Protein AF-X1I2I6-F1 (afdb_monomer)

Sequence (272 aa):
GNGTEASVVNEAGGREIPIYDHLSAHTAYVLAFYRHRPKVIEKLQKMIADYTASVTSSVGLVAKGARIINCRIIKDVKIGPASVIEGVNRLENGSINSCPEDPVYIGPGVFAEDFIVCSGAKITDGTIICKCFVGQGTVLARQYSAENSVYFANCGGFHGEACAIFAGPYTVTHHKSTLLIAGLFSFLNAGSGTNQSNHMYKLGPVHQGVVERGSKTASDSYMLWPAKVGAFTVVMGRHYRNSDTSDLPFSYLIEHEDESVLVPGVNLRSVG

Mean predicted aligned error: 3.4 Å

Foldseek 3Di:
DQQQWFQALFQVRPQIDGDHPPDDLVLSCCSRPVVVCVVVNVVSSVVSVVVSVVPDDPDEAADALEDAECEDEEECEHHAHNEYHYQEDYDENEYEAEDPVFYEYEEHQEAEYCEYAHGNEYHYANEYEYNEYHEHNEYAHAHEYEGSEYAYANEYTHAEYEYNHDEAHLHYDHEPYAYHYSEYDYVEAEAYLEEEDQDDPPPGRGFGDYEDHLEYEHHNEYYYGPEYHAYNEYEYHYAPDHYYCNVAYLWYFYDDPNDTDIGGNPNVVPPD

Solvent-accessible surface area (backbone atoms only — not comparable to full-atom values): 12150 Å² total; per-residue (Å²): 38,60,59,42,69,17,31,23,30,14,69,73,40,96,21,50,38,64,39,43,98,80,69,41,67,66,58,50,46,47,48,41,70,44,61,92,40,56,76,60,47,53,52,52,51,48,56,49,50,55,49,33,60,75,70,61,67,100,65,68,41,81,34,70,71,43,42,81,40,80,59,71,40,80,42,64,36,38,39,24,25,34,20,39,38,31,39,25,50,31,40,32,32,27,34,37,50,25,34,79,92,37,38,22,37,38,29,39,49,18,36,39,34,40,22,37,38,26,30,40,15,36,40,20,52,40,17,38,39,33,33,27,36,39,22,37,49,17,39,36,24,59,49,14,37,38,31,22,24,36,35,24,45,48,17,34,40,23,40,22,41,35,36,7,21,34,28,33,46,38,22,33,33,72,34,59,61,20,40,47,52,15,16,38,35,17,35,23,43,46,22,35,35,20,37,62,45,28,66,46,95,90,69,44,46,63,28,34,33,37,38,33,48,51,18,33,36,35,61,57,13,33,41,32,38,44,30,32,44,13,36,34,21,36,37,36,39,54,34,84,57,65,50,73,36,60,94,46,40,18,12,36,40,34,48,56,93,89,35,80,44,77,45,70,53,62,34,66,83,68,73,127

Radius of gyration: 18.88 Å; Cα contacts (8 Å, |Δi|>4): 857; chains: 1; bounding box: 50×34×53 Å

pLDDT: mean 96.23, std 4.9, range [52.47, 98.94]

Nearest PDB structures (foldseek):
  4e1k-assembly1_A  TM=6.151E-01  e=3.020E-05  Haemophilus influenzae Rd KW20
  8cu9-assembly1_A  TM=6.464E-01  e=1.355E-04  Klebsiella pneumoniae subsp. pneumoniae
  4fce-assembly1_A  TM=5.455E-01  e=1.013E-04  Yersinia pestis CO92
  5l6s-assembly4_P  TM=6.237E-01  e=2.180E+00  Escherichia coli K-12
  5w6j-assembly3_C  TM=4.707E-01  e=2.402E+00  Agrobacterium tumefaciens

Secondary structure (DSSP, 8-state):
-TT-EE--S-TTSSS-EE--TT--HHHHHHHHH-TT-HHHHHHHHHHHHHHHHHH--SS-EE-TT-EEES-SEEEEEEE-TT-EEES-SEEEEEEEE--SSS--EE-TT-EEEEEEEETT-EE-TT-EEEEEEE-TT-EEESS-EEES-EE-TT-EEESSEEEEEEE-TT-EE-STT-EEEEEEESS-EE-TT-EEE--BTTTBS---EEE-TT-EE-TT-EEESSEEEPTTPEEESEE-S--B-TTS-S-EEEEETTEEEEETTGGGGT--

Structure (mmCIF, N/CA/C/O backbone):
data_AF-X1I2I6-F1
#
_entry.id   AF-X1I2I6-F1
#
loop_
_atom_site.group_PDB
_atom_site.id
_atom_site.type_symbol
_atom_site.label_atom_id
_atom_site.label_alt_id
_atom_site.label_comp_id
_atom_site.label_asym_id
_atom_site.label_entity_id
_atom_site.label_seq_id
_atom_site.pdbx_PDB_ins_code
_atom_site.Cartn_x
_atom_site.Cartn_y
_atom_site.Cartn_z
_atom_site.occupancy
_atom_site.B_iso_or_equiv
_atom_site.auth_seq_id
_atom_site.auth_comp_id
_atom_site.auth_asym_id
_atom_site.auth_atom_id
_atom_site.pdbx_PDB_model_num
ATOM 1 N N . GLY A 1 1 ? -14.148 -1.049 7.573 1.00 93.56 1 GLY A N 1
ATOM 2 C CA . GLY A 1 1 ? -12.805 -1.636 7.539 1.00 93.56 1 GLY A CA 1
ATOM 3 C C . GLY A 1 1 ? -12.889 -2.986 6.876 1.00 93.56 1 GLY A C 1
ATOM 4 O O . GLY A 1 1 ? -12.780 -3.060 5.663 1.00 93.56 1 GLY A O 1
ATOM 5 N N . ASN A 1 2 ? -13.136 -4.049 7.647 1.00 98.06 2 ASN A N 1
ATOM 6 C CA . ASN A 1 2 ? -13.326 -5.396 7.097 1.00 98.06 2 ASN A CA 1
ATOM 7 C C . ASN A 1 2 ? -14.406 -5.432 6.001 1.00 98.06 2 ASN A C 1
ATOM 9 O O . ASN A 1 2 ? -15.525 -4.978 6.219 1.00 98.06 2 ASN A O 1
ATOM 13 N N . GLY A 1 3 ? -14.057 -5.980 4.836 1.00 97.75 3 GLY A N 1
ATOM 14 C CA . GLY A 1 3 ? -14.921 -6.073 3.659 1.00 97.75 3 GLY A CA 1
ATOM 15 C C . GLY A 1 3 ? -14.950 -4.832 2.767 1.00 97.75 3 GLY A C 1
ATOM 16 O O . GLY A 1 3 ? -15.550 -4.904 1.700 1.00 97.75 3 GLY A O 1
ATOM 17 N N . THR A 1 4 ? -14.310 -3.720 3.147 1.00 98.19 4 THR A N 1
ATOM 18 C CA . THR A 1 4 ? -14.230 -2.547 2.268 1.00 98.19 4 THR A CA 1
ATOM 19 C C . THR A 1 4 ? -13.427 -2.890 1.010 1.00 98.19 4 THR A C 1
ATOM 21 O O . THR A 1 4 ? -12.335 -3.451 1.097 1.00 98.19 4 THR A O 1
ATOM 24 N N . GLU A 1 5 ? -13.956 -2.558 -0.165 1.00 97.75 5 GLU A N 1
ATOM 25 C CA . GLU A 1 5 ? -13.246 -2.736 -1.431 1.00 97.75 5 GLU A CA 1
ATOM 26 C C . GLU A 1 5 ? -12.267 -1.584 -1.679 1.00 97.75 5 GLU A C 1
ATOM 28 O O . GLU A 1 5 ? -12.628 -0.409 -1.584 1.00 97.75 5 GLU A O 1
ATOM 33 N N . ALA A 1 6 ? -11.027 -1.933 -2.020 1.00 97.62 6 ALA A N 1
ATOM 34 C CA . ALA A 1 6 ? -9.999 -1.001 -2.461 1.00 97.62 6 ALA A CA 1
ATOM 35 C C . ALA A 1 6 ? -9.656 -1.278 -3.930 1.00 97.62 6 ALA A C 1
ATOM 37 O O . ALA A 1 6 ? -9.285 -2.406 -4.275 1.00 97.62 6 ALA A O 1
ATOM 38 N N . SER A 1 7 ? -9.753 -0.255 -4.785 1.00 96.50 7 SER A N 1
ATOM 39 C CA . SER A 1 7 ? -9.388 -0.315 -6.211 1.00 96.50 7 SER A CA 1
ATOM 40 C C . SER A 1 7 ? -7.871 -0.315 -6.392 1.00 96.50 7 SER A C 1
ATOM 42 O O . SER A 1 7 ? -7.273 0.664 -6.825 1.00 96.50 7 SER A O 1
ATOM 44 N N . VAL A 1 8 ? -7.230 -1.416 -6.010 1.00 94.12 8 VAL A N 1
ATOM 45 C CA . VAL A 1 8 ? -5.776 -1.564 -6.099 1.00 94.12 8 VAL A CA 1
ATOM 46 C C . VAL A 1 8 ? -5.328 -1.740 -7.550 1.00 94.12 8 VAL A C 1
ATOM 48 O O . VAL A 1 8 ? -6.040 -2.311 -8.373 1.00 94.12 8 VAL A O 1
ATOM 51 N N . VAL A 1 9 ? -4.099 -1.325 -7.857 1.00 95.25 9 VAL A N 1
ATOM 52 C CA . VAL A 1 9 ? -3.402 -1.472 -9.151 1.00 95.25 9 VAL A CA 1
ATOM 53 C C . VAL A 1 9 ? -3.992 -0.655 -10.309 1.00 95.25 9 VAL A C 1
ATOM 55 O O . VAL A 1 9 ? -3.251 -0.307 -11.221 1.00 95.25 9 VAL A O 1
ATOM 58 N N . ASN A 1 10 ? -5.285 -0.340 -10.308 1.00 94.00 10 ASN A N 1
ATOM 59 C CA . ASN A 1 10 ? -5.942 0.425 -11.365 1.00 94.00 10 ASN A CA 1
ATOM 60 C C . ASN A 1 10 ? -6.959 1.399 -10.761 1.00 94.00 10 ASN A C 1
ATOM 62 O O . ASN A 1 10 ? -7.930 0.974 -10.136 1.00 94.00 10 ASN A O 1
ATOM 66 N N . GLU A 1 11 ? -6.746 2.696 -10.977 1.00 93.00 11 GLU A N 1
ATOM 67 C CA . GLU A 1 11 ? -7.589 3.765 -10.428 1.00 93.00 11 GLU A CA 1
ATOM 68 C C . GLU A 1 11 ? -9.016 3.739 -10.987 1.00 93.00 11 GLU A C 1
ATOM 70 O O . GLU A 1 11 ? -9.962 4.071 -10.278 1.00 93.00 11 GLU A O 1
ATOM 75 N N . ALA A 1 12 ? -9.198 3.288 -12.231 1.00 91.75 12 ALA A N 1
ATOM 76 C CA . ALA A 1 12 ? -10.516 3.126 -12.841 1.00 91.75 12 ALA A CA 1
ATOM 77 C C . ALA A 1 12 ? -11.241 1.831 -12.416 1.00 91.75 12 ALA A C 1
ATOM 79 O O . ALA A 1 12 ? -12.347 1.566 -12.891 1.00 91.75 12 ALA A O 1
ATOM 80 N N . GLY A 1 13 ? -10.635 1.019 -11.543 1.00 90.50 13 GLY A N 1
ATOM 81 C CA . GLY A 1 13 ? -11.194 -0.244 -11.070 1.00 90.50 13 GLY A CA 1
ATOM 82 C C . GLY A 1 13 ? -10.855 -1.452 -11.951 1.00 90.50 13 GLY A C 1
ATOM 83 O O . GLY A 1 13 ? -9.876 -1.479 -12.697 1.00 90.50 13 GLY A O 1
ATOM 84 N N . GLY A 1 14 ? -11.632 -2.524 -11.809 1.00 90.62 14 GLY A N 1
ATOM 85 C CA . GLY A 1 14 ? -11.420 -3.823 -12.448 1.00 90.62 14 GLY A CA 1
ATOM 86 C C . GLY A 1 14 ? -10.399 -4.721 -11.741 1.00 90.62 14 GLY A C 1
ATOM 87 O O . GLY A 1 14 ? -10.188 -5.864 -12.156 1.00 90.62 14 GLY A O 1
ATOM 88 N N . ARG A 1 15 ? -9.780 -4.264 -10.645 1.00 94.44 15 ARG A N 1
ATOM 89 C CA . ARG A 1 15 ? -8.812 -5.014 -9.811 1.00 94.44 15 ARG A CA 1
ATOM 90 C C . ARG A 1 15 ? -9.044 -4.856 -8.308 1.00 94.44 15 ARG A C 1
ATOM 92 O O . ARG A 1 15 ? -8.145 -5.109 -7.516 1.00 94.44 15 ARG A O 1
ATOM 99 N N . GLU A 1 16 ? -10.260 -4.487 -7.937 1.00 95.88 16 GLU A N 1
ATOM 100 C CA . GLU A 1 16 ? -10.693 -4.311 -6.560 1.00 95.88 16 GLU A CA 1
ATOM 101 C C . GLU A 1 16 ? -10.461 -5.569 -5.730 1.00 95.88 16 GLU A C 1
ATOM 103 O O . GLU A 1 16 ? -10.733 -6.693 -6.170 1.00 95.88 16 GLU A O 1
ATOM 108 N N . ILE A 1 17 ? -9.994 -5.361 -4.503 1.00 97.81 17 ILE A N 1
ATOM 109 C CA . ILE A 1 17 ? -9.890 -6.416 -3.503 1.00 97.81 17 ILE A CA 1
ATOM 110 C C . ILE A 1 17 ? -10.549 -5.960 -2.196 1.00 97.81 17 ILE A C 1
ATOM 112 O O . ILE A 1 17 ? -10.387 -4.800 -1.809 1.00 97.81 17 ILE A O 1
ATOM 116 N N . PRO A 1 18 ? -11.268 -6.847 -1.489 1.00 98.25 18 PRO A N 1
ATOM 117 C CA . PRO A 1 18 ? -11.750 -6.553 -0.149 1.00 98.25 18 PRO A CA 1
ATOM 118 C C . PRO A 1 18 ? -10.591 -6.595 0.855 1.00 98.25 18 PRO A C 1
ATOM 120 O O . PRO A 1 18 ? -9.877 -7.599 0.958 1.00 98.25 18 PRO A O 1
ATOM 123 N N . ILE A 1 19 ? -10.418 -5.525 1.630 1.00 98.69 19 ILE A N 1
ATOM 124 C CA . ILE A 1 19 ? -9.485 -5.512 2.760 1.00 98.69 19 ILE A CA 1
ATOM 125 C C . ILE A 1 19 ? -10.135 -6.184 3.973 1.00 98.69 19 ILE A C 1
ATOM 127 O O . ILE A 1 19 ? -11.297 -5.936 4.294 1.00 98.69 19 ILE A O 1
ATOM 131 N N . TYR A 1 20 ? -9.402 -7.069 4.649 1.00 98.69 20 TYR A N 1
ATOM 132 C CA . TYR A 1 20 ? -9.870 -7.743 5.866 1.00 98.69 20 TYR A CA 1
ATOM 133 C C . TYR A 1 20 ? -8.697 -8.119 6.786 1.00 98.69 20 TYR A C 1
ATOM 135 O O . TYR A 1 20 ? -7.543 -8.110 6.359 1.00 98.69 20 TYR A O 1
ATOM 143 N N . ASP A 1 21 ? -8.981 -8.452 8.046 1.00 98.38 21 ASP A N 1
ATOM 144 C CA . ASP A 1 21 ? -7.975 -8.651 9.101 1.00 98.38 21 ASP A CA 1
ATOM 145 C C . ASP A 1 21 ? -6.895 -9.694 8.757 1.00 98.38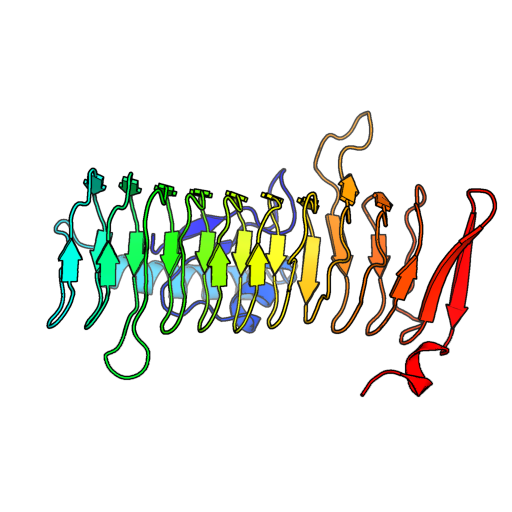 21 ASP A C 1
ATOM 147 O O . ASP A 1 21 ? -5.758 -9.567 9.213 1.00 98.38 21 ASP A O 1
ATOM 151 N N . HIS A 1 22 ? -7.223 -10.718 7.958 1.00 97.69 22 HIS A N 1
ATOM 152 C CA . HIS A 1 22 ? -6.282 -11.776 7.565 1.00 97.69 22 HIS A CA 1
ATOM 153 C C . HIS A 1 22 ? -5.778 -11.647 6.121 1.00 97.69 22 HIS A C 1
ATOM 155 O O . HIS A 1 22 ? -5.251 -12.620 5.571 1.00 97.69 22 HIS A O 1
ATOM 161 N N . LEU A 1 23 ? -5.945 -10.482 5.483 1.00 98.50 23 LEU A N 1
ATOM 162 C CA . LEU A 1 23 ? -5.489 -10.277 4.112 1.00 98.50 23 LEU A CA 1
ATOM 163 C C . LEU A 1 23 ? -3.972 -10.478 4.018 1.00 98.50 23 LEU A C 1
ATOM 165 O O . LEU A 1 23 ? -3.180 -9.747 4.606 1.00 98.50 23 LEU A O 1
ATOM 169 N N . SER A 1 24 ? -3.567 -11.472 3.231 1.00 98.25 24 SER A N 1
ATOM 170 C CA . SER A 1 24 ? -2.165 -11.723 2.907 1.00 98.25 24 SER A CA 1
ATOM 171 C C . SER A 1 24 ? -1.824 -11.189 1.518 1.00 98.25 24 SER A C 1
ATOM 173 O O . SER A 1 24 ? -2.693 -11.130 0.643 1.00 98.25 24 SER A O 1
ATOM 175 N N . ALA A 1 25 ? -0.541 -10.891 1.282 1.00 97.62 25 ALA A N 1
ATOM 176 C CA . ALA A 1 25 ? -0.052 -10.493 -0.040 1.00 97.62 25 ALA A CA 1
ATOM 177 C C . ALA A 1 25 ? -0.415 -11.531 -1.116 1.00 97.62 25 ALA A C 1
ATOM 179 O O . ALA A 1 25 ? -0.824 -11.176 -2.214 1.00 97.62 25 ALA A O 1
ATOM 180 N N . HIS A 1 26 ? -0.336 -12.822 -0.788 1.00 97.56 26 HIS A N 1
ATOM 181 C CA . HIS A 1 26 ? -0.673 -13.906 -1.710 1.00 97.56 26 HIS A CA 1
ATOM 182 C C . HIS A 1 26 ? -2.158 -13.891 -2.085 1.00 97.56 26 HIS A C 1
ATOM 184 O O . HIS A 1 26 ? -2.494 -13.908 -3.268 1.00 97.56 26 HIS A O 1
ATOM 190 N N . THR A 1 27 ? -3.045 -13.819 -1.088 1.00 98.19 27 THR A N 1
ATOM 191 C CA . THR A 1 27 ? -4.499 -13.779 -1.308 1.00 98.19 27 THR A CA 1
ATOM 192 C C . THR A 1 27 ? -4.883 -12.552 -2.128 1.00 98.19 27 THR A C 1
ATOM 194 O O . THR A 1 27 ? -5.589 -12.674 -3.126 1.00 98.19 27 THR A O 1
ATOM 197 N N . ALA A 1 28 ? -4.366 -11.382 -1.749 1.00 98.25 28 ALA A N 1
ATOM 198 C CA . ALA A 1 28 ? -4.591 -10.130 -2.458 1.00 98.25 28 ALA A CA 1
ATOM 199 C C . ALA A 1 28 ? -4.105 -10.196 -3.913 1.00 98.25 28 ALA A C 1
ATOM 201 O O . ALA A 1 28 ? -4.810 -9.767 -4.824 1.00 98.25 28 ALA A O 1
ATOM 202 N N . TYR A 1 29 ? -2.918 -10.761 -4.150 1.00 97.88 29 TYR A N 1
ATOM 203 C CA . TYR A 1 29 ? -2.348 -10.895 -5.489 1.00 97.88 29 TYR A CA 1
ATOM 204 C C . TYR A 1 29 ? -3.202 -11.807 -6.376 1.00 97.88 29 TYR A C 1
ATOM 206 O O . TYR A 1 29 ? -3.482 -11.470 -7.527 1.00 97.88 29 TYR A O 1
ATOM 214 N N . VAL A 1 30 ? -3.681 -12.933 -5.835 1.00 98.19 30 VAL A N 1
ATOM 215 C CA . VAL A 1 30 ? -4.617 -13.818 -6.545 1.00 98.19 30 VAL A CA 1
ATOM 216 C C . VAL A 1 30 ? -5.912 -13.076 -6.881 1.00 98.19 30 VAL A C 1
ATOM 218 O O . VAL A 1 30 ? -6.345 -13.127 -8.031 1.00 98.19 30 VAL A O 1
ATOM 221 N N . LEU A 1 31 ? -6.492 -12.342 -5.927 1.00 97.94 31 LEU A N 1
ATOM 222 C CA . LEU A 1 31 ? -7.712 -11.558 -6.145 1.00 97.94 31 LEU A CA 1
ATOM 223 C C . LEU A 1 31 ? -7.537 -10.499 -7.250 1.00 97.94 31 LEU A C 1
ATOM 225 O O . LEU A 1 31 ? -8.356 -10.424 -8.164 1.00 97.94 31 LEU A O 1
ATOM 229 N N . ALA A 1 32 ? -6.442 -9.736 -7.215 1.00 97.25 32 ALA A N 1
ATOM 230 C CA . ALA A 1 32 ? -6.205 -8.630 -8.142 1.00 97.25 32 ALA A CA 1
ATOM 231 C C . ALA A 1 32 ? -5.735 -9.078 -9.542 1.00 97.25 32 ALA A C 1
ATOM 233 O O . ALA A 1 32 ? -6.092 -8.454 -10.547 1.00 97.25 32 ALA A O 1
ATOM 234 N N . PHE A 1 33 ? -4.923 -10.140 -9.648 1.00 96.62 33 PHE A N 1
ATOM 235 C CA . PHE A 1 33 ? -4.261 -10.533 -10.905 1.00 96.62 33 PHE A CA 1
ATOM 236 C C . PHE A 1 33 ? -4.817 -11.797 -11.566 1.00 96.62 33 PHE A C 1
ATOM 238 O O . PHE A 1 33 ? -4.753 -11.912 -12.791 1.00 96.62 33 PHE A O 1
ATOM 245 N N . TYR A 1 34 ? -5.428 -12.719 -10.818 1.00 96.62 34 TYR A N 1
ATOM 246 C CA . TYR A 1 34 ? -5.938 -13.988 -11.357 1.00 96.62 34 TYR A CA 1
ATOM 247 C C . TYR A 1 34 ? -7.443 -13.941 -11.650 1.00 96.62 34 TYR A C 1
ATOM 249 O O . TYR A 1 34 ? -8.129 -14.961 -11.600 1.00 96.62 34 TYR A O 1
ATOM 257 N N . ARG A 1 35 ? -7.965 -12.766 -12.030 1.00 93.19 35 ARG A N 1
ATOM 258 C CA . ARG A 1 35 ? -9.398 -12.554 -12.321 1.00 93.19 35 ARG A CA 1
ATOM 259 C C . ARG A 1 35 ? -9.942 -13.416 -13.465 1.00 93.19 35 ARG A C 1
ATOM 261 O O . ARG A 1 35 ? -11.133 -13.698 -13.508 1.00 93.19 35 ARG A O 1
ATOM 268 N N . HIS A 1 36 ? -9.062 -13.931 -14.325 1.00 95.88 36 HIS A N 1
ATOM 269 C CA . HIS A 1 36 ? -9.388 -14.934 -15.343 1.00 95.88 36 HIS A CA 1
ATOM 270 C C . HIS A 1 36 ? -9.815 -16.301 -14.760 1.00 95.88 36 HIS A C 1
ATOM 272 O O . HIS A 1 36 ? -10.218 -17.188 -15.509 1.00 95.88 36 HIS A O 1
ATOM 278 N N . ARG A 1 37 ? -9.728 -16.502 -13.435 1.00 96.81 37 ARG A N 1
ATOM 279 C CA . ARG A 1 37 ? -10.169 -17.713 -12.723 1.00 96.81 37 ARG A CA 1
ATOM 280 C C . ARG A 1 37 ? -11.423 -17.436 -11.878 1.00 96.81 37 ARG A C 1
ATOM 282 O O . ARG A 1 37 ? -11.338 -17.479 -10.650 1.00 96.81 37 ARG A O 1
ATOM 289 N N . PRO A 1 38 ? -12.603 -17.216 -12.486 1.00 96.44 38 PRO A N 1
ATOM 290 C CA . PRO A 1 38 ? -13.787 -16.708 -11.783 1.00 96.44 38 PRO A CA 1
ATOM 291 C C . PRO A 1 38 ? -14.207 -17.569 -10.584 1.00 96.44 38 PRO A C 1
ATOM 293 O O . PRO A 1 38 ? -14.467 -17.034 -9.515 1.00 96.44 38 PRO A O 1
ATOM 296 N N . LYS A 1 39 ? -14.155 -18.904 -10.704 1.00 98.12 39 LYS A N 1
ATOM 297 C CA . LYS A 1 39 ? -14.500 -19.826 -9.603 1.00 98.12 39 LYS A CA 1
ATOM 298 C C . LYS A 1 39 ? -13.580 -19.704 -8.383 1.00 98.12 39 LYS A C 1
ATOM 300 O O . LYS A 1 39 ? -14.006 -19.981 -7.268 1.00 98.12 39 LYS A O 1
ATOM 305 N N . VAL A 1 40 ? -12.303 -19.367 -8.590 1.00 97.31 40 VAL A N 1
ATOM 306 C CA . VAL A 1 40 ? -11.350 -19.162 -7.485 1.00 97.31 40 VAL A CA 1
ATOM 307 C C . VAL A 1 40 ? -11.661 -17.841 -6.795 1.00 97.31 40 VAL A C 1
ATOM 309 O O . VAL A 1 40 ? -11.766 -17.808 -5.573 1.00 97.31 40 VAL A O 1
ATOM 312 N N . ILE A 1 41 ? -11.858 -16.783 -7.584 1.00 97.94 41 ILE A N 1
ATOM 313 C CA . ILE A 1 41 ? -12.172 -15.442 -7.083 1.00 97.94 41 ILE A CA 1
ATOM 314 C C . ILE A 1 41 ? -13.472 -15.451 -6.280 1.00 97.94 41 ILE A C 1
ATOM 316 O O . ILE A 1 41 ? -13.472 -15.004 -5.140 1.00 97.94 41 ILE A O 1
ATOM 320 N N . GLU A 1 42 ? -14.535 -16.050 -6.818 1.00 98.00 42 GLU A N 1
ATOM 321 C CA . GLU A 1 42 ? -15.837 -16.164 -6.153 1.00 98.00 42 GLU A CA 1
ATOM 322 C C . GLU A 1 42 ? -15.723 -16.865 -4.791 1.00 98.00 42 GLU A C 1
ATOM 324 O O . GLU A 1 42 ? -16.244 -16.382 -3.787 1.00 98.00 42 GLU A O 1
ATOM 329 N N . LYS A 1 43 ? -14.990 -17.986 -4.722 1.00 98.31 43 LYS A N 1
ATOM 330 C CA . LYS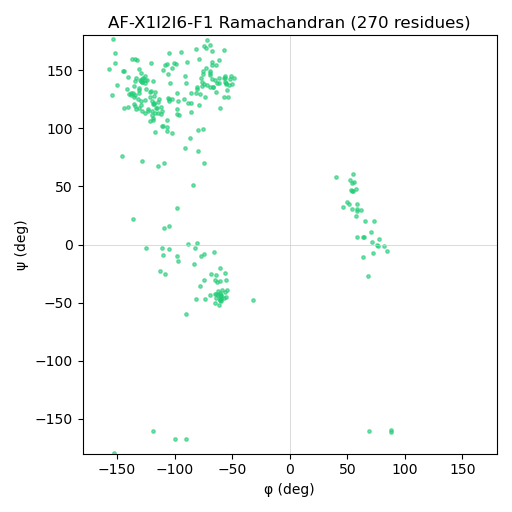 A 1 43 ? -14.786 -18.713 -3.462 1.00 98.31 43 LYS A CA 1
ATOM 331 C C . LYS A 1 43 ? -13.995 -17.898 -2.443 1.00 98.31 43 LYS A C 1
ATOM 333 O O . LYS A 1 43 ? -14.366 -17.893 -1.273 1.00 98.31 43 LYS A O 1
ATOM 338 N N . LEU A 1 44 ? -12.932 -17.215 -2.871 1.00 98.31 44 LEU A N 1
ATOM 339 C CA . LEU A 1 44 ? -12.143 -16.356 -1.986 1.00 98.31 44 LEU A CA 1
ATOM 340 C C . LEU A 1 44 ? -12.976 -15.180 -1.469 1.00 98.31 44 LEU A C 1
ATOM 342 O O . LEU A 1 44 ? -12.981 -14.927 -0.269 1.00 98.31 44 LEU A O 1
ATOM 346 N N . GLN A 1 45 ? -13.723 -14.507 -2.346 1.00 98.00 45 GLN A N 1
ATOM 347 C CA . GLN A 1 45 ? -14.618 -13.416 -1.960 1.00 98.00 45 GLN A CA 1
ATOM 348 C C . GLN A 1 45 ? -15.688 -13.891 -0.979 1.00 98.00 45 GLN A C 1
ATOM 350 O O . GLN A 1 45 ? -15.923 -13.219 0.018 1.00 98.00 45 GLN A O 1
ATOM 355 N N . LYS A 1 46 ? -16.276 -15.074 -1.200 1.00 98.44 46 LYS A N 1
ATOM 356 C CA . LYS A 1 46 ? -17.233 -15.664 -0.260 1.00 98.44 46 LYS A CA 1
ATOM 357 C C . LYS A 1 46 ? -16.610 -15.924 1.110 1.00 98.44 46 LYS A C 1
ATOM 359 O O . LYS A 1 46 ? -17.178 -15.515 2.111 1.00 98.44 46 LYS A O 1
ATOM 364 N N . MET A 1 47 ? -15.427 -16.540 1.165 1.00 98.56 47 MET A N 1
ATOM 365 C CA . MET A 1 47 ? -14.727 -16.780 2.435 1.00 98.56 47 MET A CA 1
ATOM 366 C C . MET A 1 47 ? -14.431 -15.475 3.189 1.00 98.56 47 MET A C 1
ATOM 368 O O . MET A 1 47 ? -14.552 -15.428 4.411 1.00 98.56 47 MET A O 1
ATOM 372 N N . ILE A 1 48 ? -14.056 -14.416 2.466 1.00 98.56 48 ILE A N 1
ATOM 373 C CA . ILE A 1 48 ? -13.809 -13.093 3.050 1.00 98.56 48 ILE A CA 1
ATOM 374 C C . ILE A 1 48 ? -15.120 -12.463 3.533 1.00 98.56 48 ILE A C 1
ATOM 376 O O . ILE A 1 48 ? -15.157 -11.936 4.639 1.00 98.56 48 ILE A O 1
ATOM 380 N N . ALA A 1 49 ? -16.199 -12.554 2.754 1.00 98.56 49 ALA A N 1
ATOM 381 C CA . ALA A 1 49 ? -17.514 -12.048 3.136 1.00 98.56 49 ALA A CA 1
ATOM 382 C C . ALA A 1 49 ? -18.066 -12.761 4.381 1.00 98.56 49 ALA A C 1
ATOM 384 O O . ALA A 1 49 ? -18.544 -12.094 5.297 1.00 98.56 49 ALA A O 1
ATOM 385 N N . ASP A 1 50 ? -17.935 -14.089 4.450 1.00 98.69 50 ASP A N 1
ATOM 386 C CA . ASP A 1 50 ? -18.335 -14.896 5.606 1.00 98.69 50 ASP A CA 1
ATOM 387 C C . ASP A 1 50 ? -17.545 -14.471 6.863 1.00 98.69 50 ASP A C 1
ATOM 389 O O . ASP A 1 50 ? -18.129 -14.265 7.931 1.00 98.69 50 ASP A O 1
ATOM 393 N N . TYR A 1 51 ? -16.228 -14.249 6.733 1.00 98.62 51 TYR A N 1
ATOM 394 C CA . TYR A 1 51 ? -15.404 -13.699 7.815 1.00 98.62 51 TYR A CA 1
ATOM 395 C C . TYR A 1 51 ? -15.861 -12.297 8.228 1.00 98.62 51 TYR A C 1
ATOM 397 O O . TYR A 1 51 ? -16.119 -12.066 9.408 1.00 98.62 51 TYR A O 1
ATOM 405 N N . THR A 1 52 ? -16.001 -11.371 7.276 1.00 98.19 52 THR A N 1
ATOM 406 C CA . THR A 1 52 ? -16.441 -9.998 7.548 1.00 98.19 52 THR A CA 1
ATOM 407 C C . THR A 1 52 ? -17.779 -9.993 8.282 1.00 98.19 52 THR A C 1
ATOM 409 O O . THR A 1 52 ? -17.908 -9.298 9.288 1.00 98.19 52 THR A O 1
ATOM 412 N N . ALA A 1 53 ? -18.749 -10.807 7.854 1.00 98.31 53 ALA A N 1
ATOM 413 C CA . ALA A 1 53 ? -20.035 -10.937 8.529 1.00 98.31 53 ALA A CA 1
ATOM 414 C C . ALA A 1 53 ? -19.867 -11.421 9.979 1.00 98.31 53 ALA A C 1
ATOM 416 O O . ALA A 1 53 ? -20.471 -10.853 10.886 1.00 98.31 53 ALA A O 1
ATOM 417 N N . SER A 1 54 ? -18.995 -12.410 10.212 1.00 98.12 54 SER A N 1
ATOM 418 C CA . SER A 1 54 ? -18.728 -12.954 11.552 1.00 98.12 54 SER A CA 1
ATOM 419 C C . SER A 1 54 ? -18.094 -11.963 12.536 1.00 98.12 54 SER A C 1
ATOM 421 O O . SER A 1 54 ? -18.273 -12.114 13.743 1.00 98.12 54 SER A O 1
ATOM 423 N N . VAL A 1 55 ? -17.365 -10.955 12.042 1.00 96.75 55 VAL A N 1
ATOM 424 C CA . VAL A 1 55 ? -16.694 -9.943 12.881 1.00 96.75 55 VAL A CA 1
ATOM 425 C C . VAL A 1 55 ? -17.402 -8.588 12.876 1.00 96.75 55 VAL A C 1
ATOM 427 O O . VAL A 1 55 ? -16.979 -7.670 13.581 1.00 96.75 55 VAL A O 1
ATOM 430 N N . THR A 1 56 ? -18.464 -8.443 12.083 1.00 96.12 56 THR A N 1
ATOM 431 C CA . THR A 1 56 ? -19.249 -7.209 12.018 1.00 96.12 56 THR A CA 1
ATOM 432 C C . THR A 1 56 ? -19.970 -6.986 13.345 1.00 96.12 56 THR A C 1
ATOM 434 O O . THR A 1 56 ? -20.558 -7.900 13.918 1.00 96.12 56 THR A O 1
ATOM 437 N N . SER A 1 57 ? -19.934 -5.750 13.835 1.00 95.12 57 SER A N 1
ATOM 438 C CA . SER A 1 57 ? -20.509 -5.362 15.121 1.00 95.12 57 SER A CA 1
ATOM 439 C C . SER A 1 57 ? -21.183 -4.001 15.005 1.00 95.12 57 SER A C 1
ATOM 441 O O . SER A 1 57 ? -20.686 -3.116 14.313 1.00 95.12 57 SER A O 1
ATOM 443 N N . SER A 1 58 ? -22.293 -3.817 15.722 1.00 94.31 58 SER A N 1
ATOM 444 C CA . SER A 1 58 ? -22.964 -2.519 15.866 1.00 94.31 58 SER A CA 1
ATOM 445 C C . SER A 1 58 ? -22.333 -1.631 16.946 1.00 94.31 58 SER A C 1
ATOM 447 O O . SER A 1 58 ? -22.796 -0.517 17.175 1.00 94.31 58 SER A O 1
ATOM 449 N N . VAL A 1 59 ? -21.317 -2.134 17.653 1.00 93.06 59 VAL A N 1
ATOM 450 C CA . VAL A 1 59 ? -20.576 -1.411 18.693 1.00 93.06 59 VAL A CA 1
ATOM 451 C C . VAL A 1 59 ? -19.075 -1.477 18.431 1.00 93.06 59 VAL A C 1
ATOM 453 O O . VAL A 1 59 ? -18.551 -2.509 18.002 1.00 93.06 59 VAL A O 1
ATOM 456 N N . GLY A 1 60 ? -18.379 -0.376 18.717 1.00 89.50 60 GLY A N 1
ATOM 457 C CA . GLY A 1 60 ? -16.919 -0.331 18.696 1.00 89.50 60 GLY A CA 1
ATOM 458 C C . GLY A 1 60 ? -16.304 -1.174 19.815 1.00 89.50 60 GLY A C 1
ATOM 459 O O . GLY A 1 60 ? -16.930 -1.422 20.846 1.00 89.50 60 GLY A O 1
ATOM 460 N N . LEU A 1 61 ? -15.055 -1.593 19.621 1.00 96.25 61 LEU A N 1
ATOM 461 C CA . LEU A 1 61 ? -14.292 -2.364 20.603 1.00 96.25 61 LEU A CA 1
ATOM 462 C C . LEU A 1 61 ? -13.021 -1.603 20.970 1.00 96.25 61 LEU A C 1
ATOM 464 O O . LEU A 1 61 ? -12.266 -1.221 20.082 1.00 96.25 61 LEU A O 1
ATOM 468 N N . VAL A 1 62 ? -12.752 -1.461 22.267 1.00 98.12 62 VAL A N 1
ATOM 469 C CA . VAL A 1 62 ? -11.449 -1.029 22.790 1.00 98.12 62 VAL A CA 1
ATOM 470 C C . VAL A 1 62 ? -10.905 -2.145 23.666 1.00 98.12 62 VAL A C 1
ATOM 472 O O . VAL A 1 62 ? -11.425 -2.410 24.748 1.00 98.12 62 VAL A O 1
ATOM 475 N N . ALA A 1 63 ? -9.894 -2.852 23.171 1.00 98.19 63 ALA A N 1
ATOM 476 C CA . ALA A 1 63 ? -9.351 -4.013 23.856 1.00 98.19 63 ALA A CA 1
ATOM 477 C C . ALA A 1 63 ? -8.364 -3.639 24.978 1.00 98.19 63 ALA A C 1
ATOM 479 O O . ALA A 1 63 ? -7.905 -2.504 25.119 1.00 98.19 63 ALA A O 1
ATOM 480 N N . LYS A 1 64 ? -8.025 -4.637 25.802 1.00 98.38 64 LYS A N 1
ATOM 481 C CA . LYS A 1 64 ? -7.188 -4.475 26.996 1.00 98.38 64 LYS A CA 1
ATOM 482 C C . LYS A 1 64 ? -5.843 -3.814 26.674 1.00 98.38 64 LYS A C 1
ATOM 484 O O . LYS A 1 64 ? -5.129 -4.225 25.762 1.00 98.38 64 LYS A O 1
ATOM 489 N N . GLY A 1 65 ? -5.478 -2.821 27.483 1.00 98.25 65 GLY A N 1
ATOM 490 C CA . GLY A 1 65 ? -4.195 -2.123 27.384 1.00 98.25 65 GLY A CA 1
ATOM 491 C C . GLY A 1 65 ? -4.102 -1.110 26.242 1.00 98.25 65 GLY A C 1
ATOM 492 O O . GLY A 1 65 ? -3.065 -0.464 26.121 1.00 98.25 65 GLY A O 1
ATOM 493 N N . ALA A 1 66 ? -5.149 -0.948 25.424 1.00 98.50 66 ALA A N 1
ATOM 494 C CA . ALA A 1 66 ? -5.192 0.127 24.445 1.00 98.50 66 ALA A CA 1
ATOM 495 C C . ALA A 1 66 ? -5.215 1.497 25.145 1.00 98.50 66 ALA A C 1
ATOM 497 O O . ALA A 1 66 ? -5.853 1.674 26.185 1.00 98.50 66 ALA A O 1
ATOM 498 N N . ARG A 1 67 ? -4.513 2.471 24.565 1.00 98.56 67 ARG A N 1
ATOM 499 C CA . ARG A 1 67 ? -4.416 3.850 25.047 1.00 98.56 67 ARG A CA 1
ATOM 500 C C . ARG A 1 67 ? -4.914 4.786 23.961 1.00 98.56 67 ARG A C 1
ATOM 502 O O . ARG A 1 67 ? -4.428 4.728 22.836 1.00 98.56 67 ARG A O 1
ATOM 509 N N . ILE A 1 68 ? -5.861 5.645 24.320 1.00 98.38 68 ILE A N 1
ATOM 510 C CA . ILE A 1 68 ? -6.427 6.668 23.441 1.00 98.38 68 ILE A CA 1
ATOM 511 C C . ILE A 1 68 ? -6.219 8.011 24.132 1.00 98.38 68 ILE A C 1
ATOM 513 O O . ILE A 1 68 ? -6.717 8.219 25.237 1.00 98.38 68 ILE A O 1
ATOM 517 N N . ILE A 1 69 ? -5.443 8.896 23.512 1.00 98.56 69 ILE A N 1
ATOM 518 C CA . ILE A 1 69 ? -4.964 10.134 24.132 1.00 98.56 69 ILE A CA 1
ATOM 519 C C . ILE A 1 69 ? -5.217 11.293 23.168 1.00 98.56 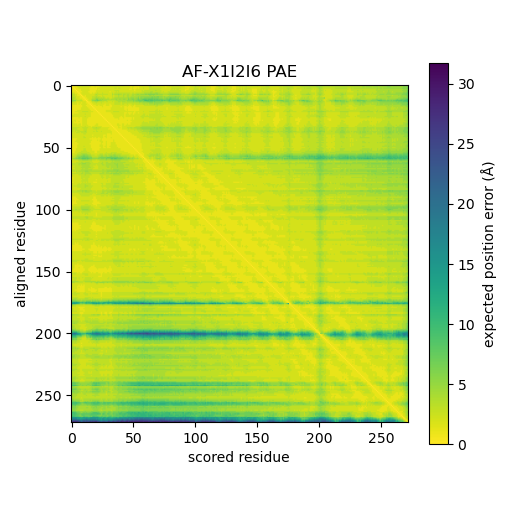69 ILE A C 1
ATOM 521 O O . ILE A 1 69 ? -4.786 11.248 22.020 1.00 98.56 69 ILE A O 1
ATOM 525 N N . ASN A 1 70 ? -5.911 12.341 23.618 1.00 97.94 70 ASN A N 1
ATOM 526 C CA . ASN A 1 70 ? -6.101 13.593 22.866 1.00 97.94 70 ASN A CA 1
ATOM 527 C C . ASN A 1 70 ? -6.588 13.408 21.410 1.00 97.94 70 ASN A C 1
ATOM 529 O O . ASN A 1 70 ? -6.158 14.122 20.509 1.00 97.94 70 ASN A O 1
ATOM 533 N N . CYS A 1 71 ? -7.459 12.428 21.165 1.00 98.19 71 CYS A N 1
ATOM 534 C CA . CYS A 1 71 ? -8.014 12.156 19.838 1.00 98.19 71 CYS A CA 1
ATOM 535 C C . CYS A 1 71 ? -9.314 12.936 19.622 1.00 98.19 71 CYS A C 1
ATOM 537 O O . CYS A 1 71 ? -10.099 13.096 20.556 1.00 98.19 71 CYS A O 1
ATOM 539 N N . ARG A 1 72 ? -9.558 13.395 18.390 1.00 98.06 72 ARG A N 1
ATOM 540 C CA . ARG A 1 72 ? -10.736 14.211 18.067 1.00 98.06 72 ARG A CA 1
ATOM 541 C C . ARG A 1 72 ? -11.943 13.374 17.639 1.00 98.06 72 ARG A C 1
ATOM 543 O O . ARG A 1 72 ? -12.982 13.460 18.282 1.00 98.06 72 ARG A O 1
ATOM 550 N N . ILE A 1 73 ? -11.834 12.589 16.564 1.00 98.31 73 ILE A N 1
ATOM 551 C CA . ILE A 1 73 ? -12.938 11.758 16.053 1.00 98.31 73 ILE A CA 1
ATOM 552 C C . ILE A 1 73 ? -12.477 10.307 15.940 1.00 98.31 73 ILE A C 1
ATOM 554 O O . ILE A 1 73 ? -11.503 10.015 15.250 1.00 98.31 73 ILE A O 1
ATOM 558 N N . ILE A 1 74 ? -13.204 9.399 16.590 1.00 98.31 74 ILE A N 1
ATOM 559 C CA . ILE A 1 74 ? -13.074 7.949 16.419 1.00 98.31 74 ILE A CA 1
ATOM 560 C C . ILE A 1 74 ? -14.489 7.396 16.269 1.00 98.31 74 ILE A C 1
ATOM 562 O O . ILE A 1 74 ? -15.296 7.521 17.189 1.00 98.31 74 ILE A O 1
ATOM 566 N N . LYS A 1 75 ? -14.795 6.817 15.108 1.00 97.81 75 LYS A N 1
ATOM 567 C CA . LYS A 1 75 ? -16.135 6.334 14.765 1.00 97.81 75 LYS A CA 1
ATOM 568 C C . LYS A 1 75 ? -16.050 4.997 14.034 1.00 97.81 75 LYS A C 1
ATOM 570 O O . LYS A 1 75 ? -15.295 4.863 13.080 1.00 97.81 75 LYS A O 1
ATOM 575 N N . ASP A 1 76 ? -16.817 4.008 14.480 1.00 97.25 76 ASP A N 1
ATOM 576 C CA . ASP A 1 76 ? -16.876 2.676 13.858 1.00 97.25 76 ASP A CA 1
ATOM 577 C C . ASP A 1 76 ? -15.490 2.009 13.732 1.00 97.25 76 ASP A C 1
ATOM 579 O O . ASP A 1 76 ? -15.106 1.487 12.686 1.00 97.25 76 ASP A O 1
ATOM 583 N N . VAL A 1 77 ? -14.700 2.064 14.813 1.00 98.25 77 VAL A N 1
ATOM 584 C CA . VAL A 1 77 ? -13.339 1.507 14.858 1.00 98.25 77 VAL A CA 1
ATOM 585 C C . VAL A 1 77 ? -13.232 0.382 15.886 1.00 98.25 77 VAL A C 1
ATOM 587 O O . VAL A 1 77 ? -13.601 0.540 17.051 1.00 98.25 77 VAL A O 1
ATOM 590 N N . LYS A 1 78 ? -12.659 -0.747 15.462 1.00 98.31 78 LYS A N 1
ATOM 591 C CA . LYS A 1 78 ? -12.160 -1.814 16.344 1.00 98.31 78 LYS A CA 1
ATOM 592 C C . LYS A 1 78 ? -10.711 -1.508 16.725 1.00 98.31 78 LYS A C 1
ATOM 594 O O . LYS A 1 78 ? -9.856 -1.428 15.847 1.00 98.31 78 LYS A O 1
ATOM 599 N N . ILE A 1 79 ? -10.429 -1.384 18.019 1.00 98.69 79 ILE A N 1
ATOM 600 C CA . ILE A 1 79 ? -9.105 -1.088 18.580 1.00 98.69 79 ILE A CA 1
ATOM 601 C C . ILE A 1 79 ? -8.590 -2.315 19.338 1.00 98.69 79 ILE A C 1
ATOM 603 O O . ILE A 1 79 ? -9.148 -2.710 20.365 1.00 98.69 79 ILE A O 1
ATOM 607 N N . GLY A 1 80 ? -7.533 -2.933 18.808 1.00 98.56 80 GLY A N 1
ATOM 608 C CA . GLY A 1 80 ? -6.918 -4.139 19.354 1.00 98.56 80 GLY A CA 1
ATOM 609 C C . GLY A 1 80 ? -6.076 -3.911 20.620 1.00 98.56 80 GLY A C 1
ATOM 610 O O . GLY A 1 80 ? -5.844 -2.773 21.036 1.00 98.56 80 GLY A O 1
ATOM 611 N N . PRO A 1 81 ? -5.633 -4.998 21.279 1.00 98.62 81 PRO A N 1
ATOM 612 C CA . PRO A 1 81 ? -4.855 -4.917 22.510 1.00 98.62 81 PRO A CA 1
ATOM 613 C C . PRO A 1 81 ? -3.578 -4.087 22.372 1.00 98.62 81 PRO A C 1
ATOM 615 O O . PRO A 1 81 ? -2.906 -4.122 21.340 1.00 98.62 81 PRO A O 1
ATOM 618 N N . ALA A 1 82 ? -3.228 -3.374 23.444 1.00 98.62 82 ALA A N 1
ATOM 619 C CA . ALA A 1 82 ? -2.012 -2.561 23.557 1.00 98.62 82 ALA A CA 1
ATOM 620 C C . ALA A 1 82 ? -1.828 -1.445 22.503 1.00 98.62 82 ALA A C 1
ATOM 622 O O . ALA A 1 82 ? -0.787 -0.791 22.508 1.00 98.62 82 ALA A O 1
ATOM 623 N N . SER A 1 83 ? -2.816 -1.184 21.635 1.00 98.69 83 SER A N 1
ATOM 624 C CA . SER A 1 83 ? -2.736 -0.097 20.652 1.00 98.69 83 SER A CA 1
ATOM 625 C C . SER A 1 83 ? -2.496 1.249 21.320 1.00 98.69 83 SER A C 1
ATOM 627 O O . SER A 1 83 ? -3.054 1.540 22.377 1.00 98.69 83 SER A O 1
ATOM 629 N N . VAL A 1 84 ? -1.707 2.097 20.675 1.00 98.81 84 VAL A N 1
ATOM 630 C CA . VAL A 1 84 ? -1.461 3.464 21.126 1.00 98.81 84 VAL A CA 1
ATOM 631 C C . VAL A 1 84 ? -1.987 4.407 20.061 1.00 98.81 84 VAL A C 1
ATOM 633 O O . VAL A 1 84 ? -1.470 4.439 18.949 1.00 98.81 84 VAL A O 1
ATOM 636 N N . ILE A 1 85 ? -3.034 5.146 20.404 1.00 98.75 85 ILE A N 1
ATOM 637 C CA . ILE A 1 85 ? -3.694 6.106 19.528 1.00 98.75 85 ILE A CA 1
ATOM 638 C C . ILE A 1 85 ? -3.591 7.472 20.202 1.00 98.75 85 ILE A C 1
ATOM 640 O O . ILE A 1 85 ? -4.130 7.675 21.290 1.00 98.75 85 ILE A O 1
ATOM 644 N N . GLU A 1 86 ? -2.867 8.398 19.588 1.00 98.44 86 GLU A N 1
ATOM 645 C CA . GLU A 1 86 ? -2.522 9.680 20.194 1.00 98.44 86 GLU A CA 1
ATOM 646 C C . GLU A 1 86 ? -2.653 10.827 19.194 1.00 98.44 86 GLU A C 1
ATOM 648 O O . GLU A 1 86 ? -2.081 10.782 18.111 1.00 98.44 86 GLU A O 1
ATOM 653 N N . GLY A 1 87 ? -3.370 11.888 19.572 1.00 98.38 87 GLY A N 1
ATOM 654 C CA . GLY A 1 87 ? -3.419 13.127 18.789 1.00 98.38 87 GLY A CA 1
ATOM 655 C C . GLY A 1 87 ? -4.073 12.976 17.412 1.00 98.38 87 GLY A C 1
ATOM 656 O O . GLY A 1 87 ? -3.818 13.785 16.519 1.00 98.38 87 GLY A O 1
ATOM 657 N N . VAL A 1 88 ? -4.872 11.928 17.208 1.00 98.56 88 VAL A N 1
ATOM 658 C CA . VAL A 1 88 ? -5.479 11.623 15.911 1.00 98.56 88 VAL A CA 1
ATOM 659 C C . VAL A 1 88 ? -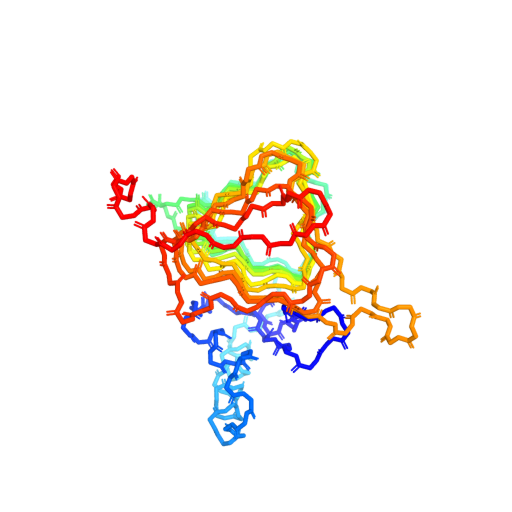6.624 12.583 15.598 1.00 98.56 88 VAL A C 1
ATOM 661 O O . VAL A 1 88 ? -7.458 12.877 16.460 1.00 98.56 88 VAL A O 1
ATOM 664 N N . ASN A 1 89 ? -6.701 13.037 14.345 1.00 98.56 89 ASN A N 1
ATOM 665 C CA . ASN A 1 89 ? -7.760 13.939 13.901 1.00 98.56 89 ASN A CA 1
ATOM 666 C C . ASN A 1 89 ? -9.057 13.192 13.574 1.00 98.56 89 ASN A C 1
ATOM 668 O O . ASN A 1 89 ? -10.128 13.612 14.018 1.00 98.56 89 ASN A O 1
ATOM 672 N N . ARG A 1 90 ? -8.983 12.093 12.813 1.00 98.69 90 ARG A N 1
ATOM 673 C CA . ARG A 1 90 ? -10.155 11.268 12.481 1.00 98.69 90 ARG A CA 1
ATOM 674 C C . ARG A 1 90 ? -9.756 9.829 12.182 1.00 98.69 90 ARG A C 1
ATOM 676 O O . ARG A 1 90 ? -8.912 9.604 11.323 1.00 98.69 90 ARG A O 1
ATOM 683 N N . LEU A 1 91 ? -10.414 8.883 12.845 1.00 98.75 91 LEU A N 1
ATOM 684 C CA . LEU A 1 91 ? -10.464 7.474 12.458 1.00 98.75 91 LEU A CA 1
ATOM 685 C C . LEU A 1 91 ? -11.918 7.096 12.199 1.00 98.75 91 LEU A C 1
ATOM 687 O O . LEU A 1 91 ? -12.753 7.252 13.093 1.00 98.75 91 LEU A O 1
ATOM 691 N N . GLU A 1 92 ? -12.212 6.591 11.007 1.00 98.62 92 GLU A N 1
ATOM 692 C CA . GLU A 1 92 ? -13.557 6.165 10.633 1.00 98.62 92 GLU A CA 1
ATOM 693 C C . GLU A 1 92 ? -13.562 4.819 9.907 1.00 98.62 92 GLU A C 1
ATOM 695 O O . GLU A 1 92 ? -12.730 4.568 9.036 1.00 98.62 92 GLU A O 1
ATOM 700 N N . ASN A 1 93 ? -14.502 3.948 10.283 1.00 98.31 93 ASN A N 1
ATOM 701 C CA . ASN A 1 93 ? -14.709 2.632 9.678 1.00 98.31 93 ASN A CA 1
ATOM 702 C C . ASN A 1 93 ? -13.422 1.779 9.611 1.00 98.31 93 ASN A C 1
ATOM 704 O O . ASN A 1 93 ? -13.006 1.305 8.548 1.00 98.31 93 ASN A O 1
ATOM 708 N N . GLY A 1 94 ? -12.776 1.573 10.761 1.00 98.25 94 GLY A N 1
ATOM 709 C CA . GLY A 1 94 ? -11.418 1.030 10.857 1.00 98.25 94 GLY A CA 1
ATOM 710 C C . GLY A 1 94 ? -11.286 -0.274 11.646 1.00 98.25 94 GLY A C 1
ATOM 711 O O . GLY A 1 94 ? -12.081 -0.580 12.535 1.00 98.25 94 GLY A O 1
ATOM 712 N N . SER A 1 95 ? -10.240 -1.053 11.374 1.00 98.62 95 SER A N 1
ATOM 713 C CA . SER A 1 95 ? -9.840 -2.186 12.225 1.00 98.62 95 SER A CA 1
ATOM 714 C C . SER A 1 95 ? -8.345 -2.145 12.529 1.00 98.62 95 SER A C 1
ATOM 716 O O . SER A 1 95 ? -7.515 -2.224 11.631 1.00 98.62 95 SER A O 1
ATOM 718 N N . ILE A 1 96 ? -8.005 -2.005 13.809 1.00 98.81 96 ILE A N 1
ATOM 719 C CA . ILE A 1 96 ? -6.632 -1.925 14.312 1.00 98.81 96 ILE A CA 1
ATOM 720 C C . ILE A 1 96 ? -6.300 -3.250 14.999 1.00 98.81 96 ILE A C 1
ATOM 722 O O . ILE A 1 96 ? -6.662 -3.490 16.151 1.00 98.81 96 ILE A O 1
ATOM 726 N N . ASN A 1 97 ? -5.622 -4.130 14.273 1.00 98.44 97 ASN A N 1
ATOM 727 C CA . ASN A 1 97 ? -5.242 -5.470 14.702 1.00 98.44 97 ASN A CA 1
ATOM 728 C C . ASN A 1 97 ? -3.860 -5.439 15.362 1.00 98.44 97 ASN A C 1
ATOM 730 O O . ASN A 1 97 ? -2.842 -5.699 14.730 1.00 98.44 97 ASN A O 1
ATOM 734 N N . SER A 1 98 ? -3.850 -5.089 16.645 1.00 98.38 98 SER A N 1
ATOM 735 C CA . SER A 1 98 ? -2.653 -4.915 17.474 1.00 98.38 98 SER A CA 1
ATOM 736 C C . SER A 1 98 ? -2.479 -6.061 18.471 1.00 98.38 98 SER A C 1
ATOM 738 O O . SER A 1 98 ? -3.465 -6.680 18.873 1.00 98.38 98 SER A O 1
ATOM 740 N N . CYS A 1 99 ? -1.247 -6.314 18.912 1.00 98.00 99 CYS A N 1
ATOM 741 C CA . CYS A 1 99 ? -0.946 -7.231 20.010 1.00 98.00 99 CYS A CA 1
ATOM 742 C C . CYS A 1 99 ? 0.072 -6.612 20.987 1.00 98.00 99 CYS A C 1
ATOM 744 O O . CYS A 1 99 ? 0.766 -5.666 20.617 1.00 98.00 99 CYS A O 1
ATOM 746 N N . PRO A 1 100 ? 0.162 -7.099 22.240 1.00 98.19 100 PRO A N 1
ATOM 747 C CA . PRO A 1 100 ? 1.124 -6.585 23.219 1.00 98.19 100 PRO A CA 1
ATOM 748 C C . PRO A 1 100 ? 2.593 -6.733 22.809 1.00 98.19 100 PRO A C 1
ATOM 750 O O . PRO A 1 100 ? 3.409 -5.901 23.194 1.00 98.19 100 PRO A O 1
ATOM 753 N N . GLU A 1 101 ? 2.925 -7.775 22.046 1.00 98.12 101 GLU A N 1
ATOM 754 C CA . GLU A 1 101 ? 4.293 -8.080 21.616 1.00 98.12 101 GLU A CA 1
ATOM 755 C C . GLU A 1 101 ? 4.776 -7.136 20.510 1.00 98.12 101 GLU A C 1
ATOM 757 O O . GLU A 1 101 ? 5.968 -6.849 20.430 1.00 98.12 101 GLU A O 1
ATOM 762 N N . ASP A 1 102 ? 3.852 -6.645 19.679 1.00 97.69 102 ASP A N 1
ATOM 763 C CA . ASP A 1 102 ? 4.141 -5.734 18.572 1.00 97.69 102 ASP A CA 1
ATOM 764 C C . ASP A 1 102 ? 2.981 -4.731 18.369 1.00 97.69 102 ASP A C 1
ATOM 766 O O . ASP A 1 102 ? 2.121 -4.897 17.489 1.00 97.69 102 ASP A O 1
ATOM 770 N N . PRO A 1 103 ? 2.881 -3.707 19.238 1.00 98.50 103 PRO A N 1
ATOM 771 C CA . PRO A 1 103 ? 1.728 -2.816 19.264 1.00 98.50 103 PRO A CA 1
ATOM 772 C C . PRO A 1 103 ? 1.622 -1.911 18.036 1.00 98.50 103 PRO A C 1
ATOM 774 O O . PRO A 1 103 ? 2.619 -1.400 17.527 1.00 98.50 103 PRO A O 1
ATOM 777 N N . VAL A 1 104 ? 0.388 -1.621 17.618 1.00 98.88 104 VAL A N 1
ATOM 778 C CA . VAL A 1 104 ? 0.117 -0.577 16.618 1.00 98.88 104 VAL A CA 1
ATOM 779 C C . VAL A 1 104 ? 0.225 0.809 17.250 1.00 98.88 104 VAL A C 1
ATOM 781 O O . VAL A 1 104 ? -0.335 1.052 18.325 1.00 98.88 104 VAL A O 1
ATOM 784 N N . TYR A 1 105 ? 0.875 1.733 16.540 1.00 98.94 105 TYR A N 1
ATOM 785 C CA . TYR A 1 105 ? 0.906 3.157 16.874 1.00 98.94 105 TYR A CA 1
ATOM 786 C C . TYR A 1 105 ? 0.194 3.987 15.802 1.00 98.94 105 TYR A C 1
ATOM 788 O O . TYR A 1 105 ? 0.581 3.957 14.633 1.00 98.94 105 TYR A O 1
ATOM 796 N N . ILE A 1 106 ? -0.816 4.758 16.204 1.00 98.88 106 ILE A N 1
ATOM 797 C CA . ILE A 1 106 ? -1.431 5.795 15.372 1.00 98.88 106 ILE A CA 1
ATOM 798 C C . ILE A 1 106 ? -1.240 7.142 16.065 1.00 98.88 106 ILE A C 1
ATOM 800 O O . ILE A 1 106 ? -1.821 7.398 17.117 1.00 98.88 106 ILE A O 1
ATOM 804 N N . GLY A 1 107 ? -0.382 7.969 15.486 1.00 98.62 107 GLY A N 1
ATOM 805 C CA . GLY A 1 107 ? 0.112 9.201 16.076 1.00 98.62 107 GLY A CA 1
ATOM 806 C C . GLY A 1 107 ? -0.585 10.476 15.596 1.00 98.62 107 GLY A C 1
ATOM 807 O O . GLY A 1 107 ? -1.628 10.434 14.930 1.00 98.62 107 GLY A O 1
ATOM 808 N N . PRO A 1 108 ? 0.009 11.637 15.921 1.00 98.62 108 PRO A N 1
ATOM 809 C CA . PRO A 1 108 ? -0.637 12.928 15.763 1.00 98.62 108 PRO A CA 1
ATOM 810 C C . PRO A 1 108 ? -1.020 13.281 14.326 1.00 98.62 108 PRO A C 1
ATOM 812 O O . PRO A 1 108 ? -0.287 13.032 13.366 1.00 98.62 108 PRO A O 1
ATOM 815 N N . GLY A 1 109 ? -2.167 13.943 14.190 1.00 98.25 109 GLY A N 1
ATOM 816 C CA . GLY A 1 109 ? -2.630 14.537 12.940 1.00 98.25 109 GLY A CA 1
ATOM 817 C C . GLY A 1 109 ? -3.187 13.549 11.914 1.00 98.25 109 GLY A C 1
ATOM 818 O O . GLY A 1 109 ? -3.613 13.991 10.850 1.00 98.25 109 GLY A O 1
ATOM 819 N N . VAL A 1 110 ? -3.203 12.246 12.213 1.00 98.88 110 VAL A N 1
ATOM 820 C CA . VAL A 1 110 ? -3.649 11.216 11.265 1.00 98.88 110 VAL A CA 1
ATOM 821 C C . VAL A 1 110 ? -5.125 11.384 10.893 1.00 98.88 110 VAL A C 1
ATOM 823 O O . VAL A 1 110 ? -5.977 11.659 11.747 1.00 98.88 110 VAL A O 1
ATOM 826 N N . PHE A 1 111 ? -5.414 11.179 9.610 1.00 98.81 111 PHE A N 1
ATOM 827 C CA . PHE A 1 111 ? -6.756 10.969 9.077 1.00 98.81 111 PHE A CA 1
ATOM 828 C C . PHE A 1 111 ? -6.805 9.588 8.428 1.00 98.81 111 PHE A C 1
ATOM 830 O O . PHE A 1 111 ? -6.030 9.314 7.516 1.00 98.81 111 PHE A O 1
ATOM 837 N N . ALA A 1 112 ? -7.696 8.719 8.893 1.00 98.81 112 ALA A N 1
ATOM 838 C CA . ALA A 1 112 ? -7.880 7.397 8.315 1.00 98.81 112 ALA A CA 1
ATOM 839 C C . ALA A 1 112 ? -9.366 7.080 8.146 1.00 98.81 112 ALA A C 1
ATOM 841 O O . ALA A 1 112 ? -10.135 7.158 9.106 1.00 98.81 112 ALA A O 1
ATOM 842 N N . GLU A 1 113 ? -9.752 6.696 6.936 1.00 98.81 113 GLU A N 1
ATOM 843 C CA . GLU A 1 113 ? -11.102 6.256 6.588 1.00 98.81 113 GLU A CA 1
ATOM 844 C C . GLU A 1 113 ? -11.015 4.911 5.864 1.00 98.81 113 GLU A C 1
ATOM 846 O O . GLU A 1 113 ? -10.102 4.691 5.067 1.00 98.81 113 GLU A O 1
ATOM 851 N N . ASP A 1 114 ? -11.933 3.990 6.161 1.00 98.75 114 ASP A N 1
ATOM 852 C CA . ASP A 1 114 ? -12.020 2.698 5.474 1.00 98.75 114 ASP A CA 1
ATOM 853 C C . ASP A 1 114 ? -10.704 1.904 5.504 1.00 98.75 114 ASP A C 1
ATOM 855 O O . ASP A 1 114 ? -10.097 1.608 4.476 1.00 98.75 114 ASP A O 1
ATOM 859 N N . PHE A 1 115 ? -10.219 1.565 6.696 1.00 98.88 115 PHE A N 1
ATOM 860 C CA . PHE A 1 115 ? -8.849 1.073 6.831 1.00 98.88 115 PHE A CA 1
ATOM 861 C C . PHE A 1 115 ? -8.711 -0.186 7.683 1.00 98.88 115 PHE A C 1
ATOM 863 O O . PHE A 1 115 ? -9.544 -0.498 8.542 1.00 98.88 115 PHE A O 1
ATOM 870 N N . ILE A 1 116 ? -7.601 -0.892 7.468 1.00 98.88 116 ILE A N 1
ATOM 871 C CA . ILE A 1 116 ? -7.122 -1.971 8.334 1.00 98.88 116 ILE A CA 1
ATOM 872 C C . ILE A 1 116 ? -5.646 -1.748 8.634 1.00 98.88 116 ILE A C 1
ATOM 874 O O . ILE A 1 116 ? -4.871 -1.468 7.726 1.00 98.88 116 ILE A O 1
ATOM 878 N N . VAL A 1 117 ? -5.261 -1.895 9.901 1.00 98.88 117 VAL A N 1
ATOM 879 C CA . VAL A 1 117 ? -3.872 -1.798 10.363 1.00 98.88 117 VAL A CA 1
ATOM 880 C C . VAL A 1 117 ? -3.495 -3.071 11.106 1.00 98.88 117 VAL A C 1
ATOM 882 O O . VAL A 1 117 ? -4.251 -3.526 11.962 1.00 98.88 117 VAL A O 1
ATOM 885 N N . CYS A 1 118 ? -2.333 -3.637 10.804 1.00 98.75 118 CYS A N 1
ATOM 886 C CA . CYS A 1 118 ? -1.803 -4.840 11.441 1.00 98.75 118 CYS A CA 1
ATOM 887 C C . CYS A 1 118 ? -0.678 -4.519 12.436 1.00 98.75 118 CYS A C 1
ATOM 889 O O . CYS A 1 118 ? -0.115 -3.427 12.426 1.00 98.75 118 CYS A O 1
ATOM 891 N N . SER A 1 119 ? -0.347 -5.495 13.284 1.00 98.56 119 SER A N 1
ATOM 892 C CA . SER A 1 119 ? 0.636 -5.392 14.371 1.00 98.56 119 SER A CA 1
ATOM 893 C C . SER A 1 119 ? 1.973 -4.783 13.934 1.00 98.56 119 SER A C 1
ATOM 895 O O . SER A 1 119 ? 2.434 -4.990 12.810 1.00 98.56 119 SER A O 1
ATOM 897 N N . GLY A 1 120 ? 2.573 -3.988 14.816 1.00 98.62 120 GLY A N 1
ATOM 898 C CA . GLY A 1 120 ? 3.840 -3.293 14.580 1.00 98.62 120 GLY A CA 1
ATOM 899 C C . GLY A 1 120 ? 3.791 -2.120 13.609 1.00 98.62 120 GLY A C 1
ATOM 900 O O . GLY A 1 120 ? 4.783 -1.401 13.467 1.00 98.62 120 GLY A O 1
ATOM 901 N N . ALA A 1 121 ? 2.661 -1.889 12.935 1.00 98.81 121 ALA A N 1
ATOM 902 C CA . ALA A 1 121 ? 2.534 -0.755 12.036 1.00 98.81 121 ALA A CA 1
ATOM 903 C C . ALA A 1 121 ? 2.500 0.581 12.797 1.00 98.81 121 ALA A C 1
ATOM 905 O O . ALA A 1 121 ? 1.972 0.690 13.911 1.00 98.81 121 ALA A O 1
ATOM 906 N N . LYS A 1 122 ? 3.049 1.618 12.159 1.00 98.88 122 LYS A N 1
ATOM 907 C CA . LYS A 1 122 ? 3.112 2.984 12.685 1.00 98.88 122 LYS A CA 1
ATOM 908 C C . LYS A 1 122 ? 2.575 3.961 11.652 1.00 98.88 122 LYS A C 1
ATOM 910 O O . LYS A 1 122 ? 3.129 4.066 10.563 1.00 98.88 122 LYS A O 1
ATOM 915 N N . ILE A 1 123 ? 1.525 4.692 12.002 1.00 98.88 123 ILE A N 1
ATOM 916 C CA . ILE A 1 123 ? 0.901 5.701 11.140 1.00 98.88 123 ILE A CA 1
ATOM 917 C C . ILE A 1 123 ? 0.928 7.022 11.900 1.00 98.88 123 ILE A C 1
ATOM 919 O O . ILE A 1 123 ? 0.328 7.104 12.961 1.00 98.88 123 ILE A O 1
ATOM 923 N N . THR A 1 124 ? 1.652 8.041 11.440 1.00 98.81 124 THR A N 1
ATOM 924 C CA . THR A 1 124 ? 1.867 9.266 12.244 1.00 98.81 124 THR A CA 1
ATOM 925 C C . THR A 1 124 ? 2.106 10.511 11.388 1.00 98.81 124 THR A C 1
ATOM 927 O O . THR A 1 124 ? 2.095 10.452 10.159 1.00 98.81 124 THR A O 1
ATOM 930 N N . ASP A 1 125 ? 2.327 11.648 12.044 1.00 98.19 125 ASP A N 1
ATOM 931 C CA . ASP A 1 125 ? 2.828 12.903 11.482 1.00 98.19 125 ASP A CA 1
ATOM 932 C C . ASP A 1 125 ? 1.952 13.434 10.340 1.00 98.19 125 ASP A C 1
ATOM 934 O O . ASP A 1 125 ? 2.441 13.778 9.259 1.00 98.19 125 ASP A O 1
ATOM 938 N N . GLY A 1 126 ? 0.638 13.470 10.567 1.00 98.31 126 GLY A N 1
ATOM 939 C CA . GLY A 1 126 ? -0.317 14.002 9.594 1.00 98.31 126 GLY A CA 1
ATOM 940 C C . GLY A 1 126 ? -0.564 13.107 8.379 1.00 98.31 126 GLY A C 1
ATOM 941 O O . GLY A 1 126 ? -0.991 13.614 7.348 1.00 98.31 126 GLY A O 1
ATOM 942 N N . THR A 1 127 ? -0.269 11.807 8.472 1.00 98.75 127 THR A N 1
ATOM 943 C CA . THR A 1 127 ? -0.564 10.845 7.398 1.00 98.75 127 THR A CA 1
ATOM 944 C C . THR A 1 127 ? -2.068 10.764 7.120 1.00 98.75 127 THR A C 1
ATOM 946 O O . THR A 1 127 ? -2.875 10.733 8.053 1.00 98.75 127 THR A O 1
ATOM 949 N N . ILE A 1 128 ? -2.434 10.696 5.839 1.00 98.81 128 ILE A N 1
ATOM 950 C CA . ILE A 1 128 ? -3.821 10.584 5.374 1.00 98.81 128 ILE A CA 1
ATOM 951 C C . ILE A 1 128 ? -3.979 9.264 4.623 1.00 98.81 128 ILE A C 1
ATOM 953 O O . ILE A 1 128 ? -3.294 9.046 3.629 1.00 98.81 128 ILE A O 1
ATOM 957 N N . ILE A 1 129 ? -4.881 8.392 5.069 1.00 98.69 129 ILE A N 1
ATOM 958 C CA . ILE A 1 129 ? -5.202 7.152 4.356 1.00 98.69 129 ILE A CA 1
ATOM 959 C C . ILE A 1 129 ? -6.705 6.987 4.138 1.00 98.69 129 ILE A C 1
ATOM 961 O O . ILE A 1 129 ? -7.508 7.267 5.027 1.00 98.69 129 ILE A O 1
ATOM 965 N N . CYS A 1 130 ? -7.085 6.496 2.963 1.00 98.75 130 CYS A N 1
ATOM 966 C CA . CYS A 1 130 ? -8.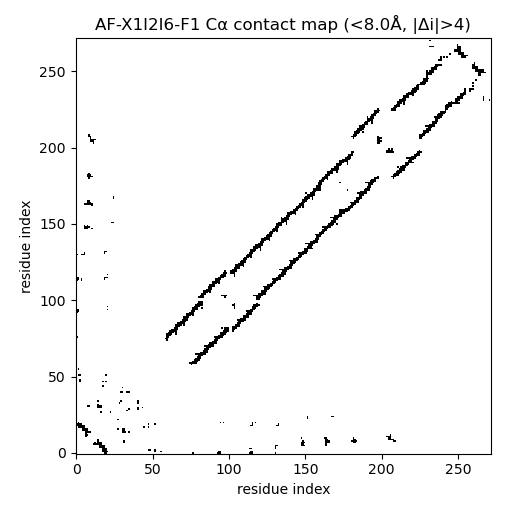468 6.172 2.624 1.00 98.75 130 CYS A CA 1
ATOM 967 C C . CYS A 1 130 ? -8.518 4.846 1.856 1.00 98.75 130 CYS A C 1
ATOM 969 O O . CYS A 1 130 ? -7.753 4.656 0.909 1.00 98.75 130 CYS A O 1
ATOM 971 N N . LYS A 1 131 ? -9.382 3.906 2.262 1.00 98.69 131 LYS A N 1
ATOM 972 C CA . LYS A 1 131 ? -9.506 2.577 1.622 1.00 98.69 131 LYS A CA 1
ATOM 973 C C . LYS A 1 131 ? -8.168 1.840 1.547 1.00 98.69 131 LYS A C 1
ATOM 975 O O . LYS A 1 131 ? -7.722 1.430 0.475 1.00 98.69 131 LYS A O 1
ATOM 980 N N . CYS A 1 132 ? -7.497 1.722 2.693 1.00 98.81 132 CYS A N 1
ATOM 981 C CA . CYS A 1 132 ? -6.129 1.211 2.768 1.00 98.81 132 CYS A CA 1
ATOM 982 C C . CYS A 1 132 ? -5.969 0.010 3.705 1.00 98.81 132 CYS A C 1
ATOM 984 O O . CYS A 1 132 ? -6.516 -0.026 4.808 1.00 98.81 132 CYS A O 1
ATOM 986 N N . PHE A 1 133 ? -5.129 -0.942 3.296 1.00 98.94 133 PHE A N 1
ATOM 987 C CA . PHE A 1 133 ? -4.615 -2.001 4.169 1.00 98.94 133 PHE A CA 1
ATOM 988 C C . PHE A 1 133 ? -3.160 -1.699 4.530 1.00 98.94 133 PHE A C 1
ATOM 990 O O . PHE A 1 133 ? -2.332 -1.521 3.639 1.00 98.94 133 PHE A O 1
ATOM 997 N N . VAL A 1 134 ? -2.842 -1.660 5.822 1.00 98.88 134 VAL A N 1
ATOM 998 C CA . VAL A 1 134 ? -1.504 -1.380 6.352 1.00 98.88 134 VAL A CA 1
ATOM 999 C C . VAL A 1 134 ? -1.014 -2.605 7.120 1.00 98.88 134 VAL A C 1
ATOM 1001 O O . VAL A 1 134 ? -1.372 -2.824 8.276 1.00 98.88 134 VAL A O 1
ATOM 1004 N N . GLY A 1 135 ? -0.217 -3.427 6.445 1.00 98.62 135 GLY A N 1
ATOM 1005 C CA . GLY A 1 135 ? 0.307 -4.695 6.940 1.00 98.62 135 GLY A CA 1
ATOM 1006 C C . GLY A 1 135 ? 1.389 -4.542 8.008 1.00 98.62 135 GLY A C 1
ATOM 1007 O O . GLY A 1 135 ? 1.828 -3.437 8.333 1.00 98.62 135 GLY A O 1
ATOM 1008 N N . GLN A 1 136 ? 1.834 -5.677 8.550 1.00 98.62 136 GLN A N 1
ATOM 1009 C CA . GLN A 1 136 ? 2.709 -5.714 9.723 1.00 98.62 136 GLN A CA 1
ATOM 1010 C C . GLN A 1 136 ? 3.999 -4.911 9.533 1.00 98.62 136 GLN A C 1
ATOM 1012 O O . GLN A 1 136 ? 4.600 -4.943 8.457 1.00 98.62 136 GLN A O 1
ATOM 1017 N N . GLY A 1 137 ? 4.428 -4.203 10.579 1.00 98.44 137 GLY A N 1
ATOM 1018 C CA . GLY A 1 137 ? 5.681 -3.437 10.577 1.00 98.44 137 GLY A CA 1
ATOM 1019 C C . GLY A 1 137 ? 5.743 -2.276 9.574 1.00 98.44 137 GLY A C 1
ATOM 1020 O O . GLY A 1 137 ? 6.799 -1.668 9.413 1.00 98.44 137 GLY A O 1
ATOM 1021 N N . THR A 1 138 ? 4.644 -1.957 8.880 1.00 98.81 138 THR A N 1
ATOM 1022 C CA . THR A 1 138 ? 4.609 -0.854 7.911 1.00 98.81 138 THR A CA 1
ATOM 1023 C C . THR A 1 138 ? 4.641 0.494 8.616 1.00 98.81 138 THR A C 1
ATOM 1025 O O . THR A 1 138 ? 3.922 0.710 9.591 1.00 98.81 138 THR A O 1
ATOM 1028 N N . VAL A 1 139 ? 5.431 1.430 8.093 1.00 98.88 139 VAL A N 1
ATOM 1029 C CA . VAL A 1 139 ? 5.503 2.797 8.618 1.00 98.88 139 VAL A CA 1
ATOM 1030 C C . VAL A 1 139 ? 5.015 3.785 7.567 1.00 98.88 139 VAL A C 1
ATOM 1032 O O . VAL A 1 139 ? 5.635 3.909 6.514 1.00 98.88 139 VAL A O 1
ATOM 1035 N N . LEU A 1 140 ? 3.935 4.505 7.870 1.00 98.81 140 LEU A N 1
ATOM 1036 C CA . LEU A 1 140 ? 3.426 5.619 7.071 1.00 98.81 140 LEU A CA 1
ATOM 1037 C C . LEU A 1 140 ? 3.536 6.910 7.890 1.00 98.81 140 LEU A C 1
ATOM 1039 O O . LEU A 1 140 ? 2.967 7.012 8.978 1.00 98.81 140 LEU A O 1
ATOM 1043 N N . ALA A 1 141 ? 4.321 7.876 7.424 1.00 98.56 141 ALA A N 1
ATOM 1044 C CA . ALA A 1 141 ? 4.615 9.067 8.213 1.00 98.56 141 ALA A CA 1
ATOM 1045 C C . ALA A 1 141 ? 4.948 10.296 7.361 1.00 98.56 141 ALA A C 1
ATOM 1047 O O . ALA A 1 141 ? 5.090 10.254 6.143 1.00 98.56 141 ALA A O 1
ATOM 1048 N N . ARG A 1 142 ? 5.157 11.418 8.047 1.00 97.56 142 ARG A N 1
ATOM 1049 C CA . ARG A 1 142 ? 5.641 12.689 7.503 1.00 97.56 142 ARG A CA 1
ATOM 1050 C C . ARG A 1 142 ? 4.783 13.231 6.356 1.00 97.56 142 ARG A C 1
ATOM 1052 O O . ARG A 1 142 ? 5.317 13.563 5.293 1.00 97.56 142 ARG A O 1
ATOM 1059 N N . GLN A 1 143 ? 3.479 13.351 6.614 1.00 97.00 143 GLN A N 1
ATOM 1060 C CA . GLN A 1 143 ? 2.461 13.848 5.680 1.00 97.00 143 GLN A CA 1
ATOM 1061 C C . GLN A 1 143 ? 2.308 12.985 4.419 1.00 97.00 143 GLN A C 1
ATOM 1063 O O . GLN A 1 143 ? 1.986 13.502 3.354 1.00 97.00 143 GLN A O 1
ATOM 1068 N N . TYR A 1 144 ? 2.575 11.683 4.528 1.00 98.31 144 TYR A N 1
ATOM 1069 C CA . TYR A 1 144 ? 2.311 10.745 3.445 1.00 98.31 144 TYR A CA 1
ATOM 1070 C C . TYR A 1 144 ? 0.799 10.609 3.213 1.00 98.31 144 TYR A C 1
ATOM 1072 O O . TYR A 1 144 ? 0.026 10.604 4.176 1.00 98.31 144 TYR A O 1
ATOM 1080 N N . SER A 1 145 ? 0.377 10.484 1.958 1.00 98.56 145 SER A N 1
ATOM 1081 C CA . SER A 1 145 ? -1.015 10.202 1.597 1.00 98.56 145 SER A CA 1
ATOM 1082 C C . SER A 1 145 ? -1.135 8.884 0.839 1.00 98.56 145 SER A C 1
ATOM 1084 O O . SER A 1 145 ? -0.286 8.557 0.010 1.00 98.56 145 SER A O 1
ATOM 1086 N N . ALA A 1 146 ? -2.187 8.116 1.123 1.00 98.62 146 ALA A N 1
ATOM 1087 C CA . ALA A 1 146 ? -2.500 6.903 0.378 1.00 98.62 146 ALA A CA 1
ATOM 1088 C C . ALA A 1 146 ? -4.008 6.722 0.167 1.00 98.62 146 ALA A C 1
ATOM 1090 O O . ALA A 1 146 ? -4.793 6.827 1.110 1.00 98.62 146 ALA A O 1
ATOM 1091 N N . GLU A 1 147 ? -4.409 6.384 -1.055 1.00 98.50 147 GLU A N 1
ATOM 1092 C CA . GLU A 1 147 ? -5.794 6.054 -1.392 1.00 98.50 147 GLU A CA 1
ATOM 1093 C C . GLU A 1 147 ? -5.877 4.736 -2.169 1.00 98.50 147 GLU A C 1
ATOM 1095 O O . GLU A 1 147 ? -5.022 4.451 -3.011 1.00 98.50 147 GLU A O 1
ATOM 1100 N N . ASN A 1 148 ? -6.896 3.913 -1.896 1.00 98.44 148 ASN A N 1
ATOM 1101 C CA . ASN A 1 148 ? -7.156 2.651 -2.608 1.00 98.44 148 ASN A CA 1
ATOM 1102 C C . ASN A 1 148 ? -5.923 1.730 -2.671 1.00 98.44 148 ASN A C 1
ATOM 1104 O O . ASN A 1 148 ? -5.682 1.048 -3.667 1.00 98.44 148 ASN A O 1
ATOM 1108 N N . SER A 1 149 ? -5.104 1.742 -1.621 1.00 98.69 149 SER A N 1
ATOM 1109 C CA . SER A 1 149 ? -3.753 1.185 -1.654 1.00 98.69 149 SER A CA 1
ATOM 1110 C C . SER A 1 149 ? -3.532 0.165 -0.549 1.00 98.69 149 SER A C 1
ATOM 1112 O O . SER A 1 149 ? -3.979 0.324 0.586 1.00 98.69 149 SER A O 1
ATOM 1114 N N . VAL A 1 150 ? -2.810 -0.904 -0.872 1.00 98.81 150 VAL A N 1
ATOM 1115 C CA . VAL A 1 150 ? -2.480 -1.957 0.093 1.00 98.81 150 VAL A CA 1
ATOM 1116 C C . VAL A 1 150 ? -0.979 -2.052 0.280 1.00 98.81 150 VAL A C 1
ATOM 1118 O O . VAL A 1 150 ? -0.239 -2.195 -0.687 1.00 98.81 150 VAL A O 1
ATOM 1121 N N . TYR A 1 151 ? -0.546 -1.997 1.533 1.00 98.75 151 TYR A N 1
ATOM 1122 C CA . TYR A 1 151 ? 0.834 -2.137 1.971 1.00 98.75 151 TYR A CA 1
ATOM 1123 C C . TYR A 1 151 ? 0.953 -3.439 2.745 1.00 98.75 151 TYR A C 1
ATOM 1125 O O . TYR A 1 151 ? 0.295 -3.622 3.765 1.00 98.75 151 TYR A O 1
ATOM 1133 N N . PHE A 1 152 ? 1.775 -4.364 2.265 1.00 98.56 152 PHE A N 1
ATOM 1134 C CA . PHE A 1 152 ? 2.072 -5.599 2.986 1.00 98.56 152 PHE A CA 1
ATOM 1135 C C . PHE A 1 152 ? 3.288 -5.414 3.897 1.00 98.56 152 PHE A C 1
ATOM 1137 O O . PHE A 1 152 ? 3.696 -4.293 4.181 1.00 98.56 152 PHE A O 1
ATOM 1144 N N . ALA A 1 153 ? 3.841 -6.509 4.415 1.00 97.81 153 ALA A N 1
ATOM 1145 C CA . ALA A 1 153 ? 4.824 -6.455 5.489 1.00 97.81 153 ALA A CA 1
ATOM 1146 C C . ALA A 1 153 ? 6.012 -5.515 5.202 1.00 97.81 153 ALA A C 1
ATOM 1148 O O . ALA A 1 153 ? 6.600 -5.547 4.117 1.00 97.81 153 ALA A O 1
ATOM 1149 N N . ASN A 1 154 ? 6.397 -4.739 6.217 1.00 98.25 154 ASN A N 1
ATOM 1150 C CA . ASN A 1 154 ? 7.610 -3.920 6.247 1.00 98.25 154 ASN A CA 1
ATOM 1151 C C . ASN A 1 154 ? 7.709 -2.877 5.120 1.00 98.25 154 ASN A C 1
ATOM 1153 O O . ASN A 1 154 ? 8.801 -2.605 4.619 1.00 98.25 154 ASN A O 1
ATOM 1157 N N . CYS A 1 155 ? 6.583 -2.298 4.698 1.00 98.69 155 CYS A N 1
ATOM 1158 C CA . CYS A 1 155 ? 6.599 -1.173 3.765 1.00 98.69 155 CYS A CA 1
ATOM 1159 C C . CYS A 1 155 ? 6.932 0.153 4.472 1.00 98.69 155 CYS A C 1
ATOM 1161 O O . CYS A 1 155 ? 6.762 0.300 5.684 1.00 98.69 155 CYS A O 1
ATOM 1163 N N . GLY A 1 156 ? 7.380 1.141 3.699 1.00 98.50 156 GLY A N 1
ATOM 1164 C CA . GLY A 1 156 ? 7.679 2.486 4.187 1.00 98.50 156 GLY A CA 1
ATOM 1165 C C . GLY A 1 156 ? 7.106 3.551 3.262 1.00 98.50 156 GLY A C 1
ATOM 1166 O O . GLY A 1 156 ? 7.492 3.623 2.099 1.00 98.50 156 GLY A O 1
ATOM 1167 N N . GLY A 1 157 ? 6.210 4.386 3.774 1.00 98.31 157 GLY A N 1
ATOM 1168 C CA . GLY A 1 157 ? 5.623 5.509 3.052 1.00 98.31 157 GLY A CA 1
ATOM 1169 C C . GLY A 1 157 ? 5.904 6.807 3.787 1.00 98.31 157 GLY A C 1
ATOM 1170 O O . GLY A 1 157 ? 5.313 7.082 4.826 1.00 98.31 157 GLY A O 1
ATOM 1171 N N . PHE A 1 158 ? 6.816 7.614 3.258 1.00 98.19 158 PHE A N 1
ATOM 1172 C CA . PHE A 1 158 ? 7.118 8.927 3.807 1.00 98.19 158 PHE A CA 1
ATOM 1173 C C . PHE A 1 158 ? 6.989 9.982 2.720 1.00 98.19 158 PHE A C 1
ATOM 1175 O O . PHE A 1 158 ? 7.378 9.735 1.578 1.00 98.19 158 PHE A O 1
ATOM 1182 N N . HIS A 1 159 ? 6.524 11.179 3.090 1.00 96.12 159 HIS A N 1
ATOM 1183 C CA . HIS A 1 159 ? 6.707 12.416 2.319 1.00 96.12 159 HIS A CA 1
ATOM 1184 C C . HIS A 1 159 ? 6.066 12.528 0.917 1.00 96.12 159 HIS A C 1
ATOM 1186 O O . HIS A 1 159 ? 6.076 13.625 0.357 1.00 96.12 159 HIS A O 1
ATOM 1192 N N . GLY A 1 160 ? 5.554 11.444 0.346 1.00 95.50 160 GLY A N 1
ATOM 1193 C CA . GLY A 1 160 ? 4.924 11.386 -0.971 1.00 95.50 160 GLY A CA 1
ATOM 1194 C C . GLY A 1 160 ? 3.461 10.950 -0.937 1.00 95.50 160 GLY A C 1
ATOM 1195 O O . GLY A 1 160 ? 2.804 10.995 0.101 1.00 95.50 160 GLY A O 1
ATOM 1196 N N . GLU A 1 161 ? 2.990 10.496 -2.089 1.00 97.75 161 GLU A N 1
ATOM 1197 C CA . GLU A 1 161 ? 1.612 10.077 -2.324 1.00 97.75 161 GLU A CA 1
ATOM 1198 C C . GLU A 1 161 ? 1.572 8.693 -2.977 1.00 97.75 161 GLU A C 1
ATOM 1200 O O . GLU A 1 161 ? 2.458 8.327 -3.761 1.00 97.75 161 GLU A O 1
ATOM 1205 N N . ALA A 1 162 ? 0.530 7.926 -2.665 1.00 98.12 162 ALA A N 1
ATOM 1206 C CA . ALA A 1 162 ? 0.163 6.748 -3.426 1.00 98.12 162 ALA A CA 1
ATOM 1207 C C . ALA A 1 162 ? -1.334 6.659 -3.721 1.00 98.12 162 ALA A C 1
ATOM 1209 O O . ALA A 1 162 ? -2.166 6.897 -2.849 1.00 98.12 162 ALA A O 1
ATOM 1210 N N . CYS A 1 163 ? -1.675 6.222 -4.930 1.00 97.81 163 CYS A N 1
ATOM 1211 C CA . CYS A 1 163 ? -3.059 5.980 -5.325 1.00 97.81 163 CYS A CA 1
ATOM 1212 C C . CYS A 1 163 ? -3.174 4.659 -6.086 1.00 97.81 163 CYS A C 1
ATOM 1214 O O . CYS A 1 163 ? -2.422 4.405 -7.029 1.00 97.81 163 CYS A O 1
ATOM 1216 N N . ALA A 1 164 ? -4.119 3.807 -5.687 1.00 98.06 164 ALA A N 1
ATOM 1217 C CA . ALA A 1 164 ? -4.378 2.527 -6.339 1.00 98.06 164 ALA A CA 1
ATOM 1218 C C . ALA A 1 164 ? -3.118 1.654 -6.480 1.00 98.06 164 ALA A C 1
ATOM 1220 O O . ALA A 1 164 ? -2.845 1.112 -7.554 1.00 98.06 164 ALA A O 1
ATOM 1221 N N . ILE A 1 165 ? -2.320 1.499 -5.418 1.00 98.50 165 ILE A N 1
ATOM 1222 C CA . ILE A 1 165 ? -1.118 0.655 -5.473 1.00 98.50 165 ILE A CA 1
ATOM 1223 C C . ILE A 1 165 ? -1.288 -0.671 -4.743 1.00 98.50 165 ILE A C 1
ATOM 1225 O O . ILE A 1 165 ? -1.933 -0.780 -3.700 1.00 98.50 165 ILE A O 1
ATOM 1229 N N . PHE A 1 166 ? -0.624 -1.686 -5.280 1.00 98.69 166 PHE A N 1
ATOM 1230 C CA . PHE A 1 166 ? -0.308 -2.909 -4.567 1.00 98.69 166 PHE A CA 1
ATOM 1231 C C . PHE A 1 166 ? 1.158 -2.839 -4.149 1.00 98.69 166 PHE A C 1
ATOM 1233 O O . PHE A 1 166 ? 2.051 -3.163 -4.930 1.00 98.69 166 PHE A O 1
ATOM 1240 N N . ALA A 1 167 ? 1.411 -2.407 -2.918 1.00 98.50 167 ALA A N 1
ATOM 1241 C CA . ALA A 1 167 ? 2.724 -2.438 -2.296 1.00 98.50 167 ALA A CA 1
ATOM 1242 C C . ALA A 1 167 ? 2.932 -3.801 -1.624 1.00 98.50 167 ALA A C 1
ATOM 1244 O O . ALA A 1 167 ? 2.592 -4.029 -0.462 1.00 98.50 167 ALA A O 1
ATOM 1245 N N . GLY A 1 168 ? 3.510 -4.732 -2.382 1.00 97.75 168 GLY A N 1
ATOM 1246 C CA . GLY A 1 168 ? 4.084 -5.966 -1.859 1.00 97.75 168 GLY A CA 1
ATOM 1247 C C . GLY A 1 168 ? 5.158 -5.684 -0.799 1.00 97.75 168 GLY A C 1
ATOM 1248 O O . GLY A 1 168 ? 5.612 -4.542 -0.676 1.00 97.75 168 GLY A O 1
ATOM 1249 N N . PRO A 1 169 ? 5.594 -6.714 -0.047 1.00 96.50 169 PRO A N 1
ATOM 1250 C CA . PRO A 1 169 ? 6.502 -6.527 1.080 1.00 96.50 169 PRO A CA 1
ATOM 1251 C C . PRO A 1 169 ? 7.740 -5.700 0.727 1.00 96.50 169 PRO A C 1
ATOM 1253 O O . PRO A 1 169 ? 8.255 -5.817 -0.388 1.00 96.50 169 PRO A O 1
ATOM 1256 N N . TYR A 1 170 ? 8.212 -4.892 1.678 1.00 97.62 170 TYR A N 1
ATOM 1257 C CA . TYR A 1 170 ? 9.397 -4.034 1.532 1.00 97.62 170 TYR A CA 1
ATOM 1258 C C . TYR A 1 170 ? 9.330 -3.009 0.387 1.00 97.62 170 TYR A C 1
ATOM 1260 O O . TYR A 1 170 ? 10.353 -2.640 -0.184 1.00 97.62 170 TYR A O 1
ATOM 1268 N N . THR A 1 171 ? 8.138 -2.525 0.038 1.00 98.38 171 THR A N 1
ATOM 1269 C CA . THR A 1 171 ? 7.991 -1.357 -0.843 1.00 98.38 171 THR A CA 1
ATOM 1270 C C . THR A 1 171 ? 8.229 -0.085 -0.035 1.00 98.38 171 THR A C 1
ATOM 1272 O O . THR A 1 171 ? 7.522 0.171 0.942 1.00 98.38 171 THR A O 1
ATOM 1275 N N . VAL A 1 172 ? 9.231 0.706 -0.419 1.00 97.88 172 VAL A N 1
ATOM 1276 C CA . VAL A 1 172 ? 9.683 1.873 0.343 1.00 97.88 172 VAL A CA 1
ATOM 1277 C C . VAL A 1 172 ? 9.808 3.109 -0.542 1.00 97.88 172 VAL A C 1
ATOM 1279 O O . VAL A 1 172 ? 10.484 3.095 -1.567 1.00 97.88 172 VAL A O 1
ATOM 1282 N N . THR A 1 173 ? 9.225 4.211 -0.076 1.00 97.12 173 THR A N 1
ATOM 1283 C CA . THR A 1 173 ? 9.502 5.579 -0.521 1.00 97.12 173 THR A CA 1
ATOM 1284 C C . THR A 1 173 ? 9.772 6.454 0.697 1.00 97.12 173 THR A C 1
ATOM 1286 O O . THR A 1 173 ? 8.940 6.530 1.598 1.00 97.12 173 THR A O 1
ATOM 1289 N N . HIS A 1 174 ? 10.936 7.106 0.748 1.00 94.25 174 HIS A N 1
ATOM 1290 C CA . HIS A 1 174 ? 11.352 7.896 1.916 1.00 94.25 174 HIS A CA 1
ATOM 1291 C C . HIS A 1 174 ? 11.426 9.411 1.659 1.00 94.25 174 HIS A C 1
ATOM 1293 O O . HIS A 1 174 ? 11.373 10.208 2.593 1.00 94.25 174 HIS A O 1
ATOM 1299 N N . HIS A 1 175 ? 11.572 9.831 0.404 1.00 90.75 175 HIS A N 1
ATOM 1300 C CA . HIS A 1 175 ? 11.878 11.217 0.051 1.00 90.75 175 HIS A CA 1
ATOM 1301 C C . HIS A 1 175 ? 10.675 11.933 -0.576 1.00 90.75 175 HIS A C 1
ATOM 1303 O O . HIS A 1 175 ? 9.817 11.313 -1.201 1.00 90.75 175 HIS A O 1
ATOM 1309 N N . LYS A 1 176 ? 10.643 13.266 -0.453 1.00 86.81 176 LYS A N 1
ATOM 1310 C CA . LYS A 1 176 ? 9.770 14.120 -1.278 1.00 86.81 176 LYS A CA 1
ATOM 1311 C C . LYS A 1 176 ? 10.274 14.105 -2.732 1.00 86.81 176 LYS A C 1
ATOM 1313 O O . LYS A 1 176 ? 11.476 13.977 -2.943 1.00 86.81 176 LYS A O 1
ATOM 1318 N N . SER A 1 177 ? 9.454 14.235 -3.772 1.00 90.12 177 SER A N 1
ATOM 1319 C CA . SER A 1 177 ? 7.984 14.223 -3.854 1.00 90.12 177 SER A CA 1
ATOM 1320 C C . SER A 1 177 ? 7.550 12.992 -4.656 1.00 90.12 177 SER A C 1
ATOM 1322 O O . SER A 1 177 ? 7.132 13.113 -5.804 1.00 90.12 177 SER A O 1
ATOM 1324 N N . THR A 1 178 ? 7.758 11.796 -4.100 1.00 96.38 178 THR A N 1
ATOM 1325 C CA . THR A 1 178 ? 7.426 10.550 -4.802 1.00 96.38 178 THR A CA 1
ATOM 1326 C C . THR A 1 178 ? 5.918 10.402 -4.986 1.00 96.38 178 THR A C 1
ATOM 1328 O O . THR A 1 178 ? 5.160 10.588 -4.035 1.00 96.38 178 THR A O 1
ATOM 1331 N N . LEU A 1 179 ? 5.514 9.994 -6.185 1.00 97.25 179 LEU A N 1
ATOM 1332 C CA . LEU A 1 179 ? 4.171 9.548 -6.520 1.00 97.25 179 LEU A CA 1
ATOM 1333 C C . LEU A 1 179 ? 4.245 8.086 -6.978 1.00 97.25 179 LEU A C 1
ATOM 1335 O O . LEU A 1 179 ? 4.962 7.773 -7.932 1.00 97.25 179 LEU A O 1
ATOM 1339 N N . LEU A 1 180 ? 3.518 7.200 -6.293 1.00 97.88 180 LEU A N 1
ATOM 1340 C CA . LEU A 1 180 ? 3.312 5.814 -6.716 1.00 97.88 180 LEU A CA 1
ATOM 1341 C C . LEU A 1 180 ? 1.851 5.627 -7.116 1.00 97.88 180 LEU A C 1
ATOM 1343 O O . LEU A 1 180 ? 0.974 5.716 -6.265 1.00 97.88 180 LEU A O 1
ATOM 1347 N N . ILE A 1 181 ? 1.571 5.348 -8.386 1.00 97.62 181 ILE A N 1
ATOM 1348 C CA . ILE A 1 181 ? 0.180 5.200 -8.846 1.00 97.62 181 ILE A CA 1
ATOM 1349 C C . ILE A 1 181 ? -0.044 3.936 -9.653 1.00 97.62 181 ILE A C 1
ATOM 1351 O O . ILE A 1 181 ? 0.871 3.471 -10.338 1.00 97.62 181 ILE A O 1
ATOM 1355 N N . ALA A 1 182 ? -1.274 3.418 -9.585 1.00 97.12 182 ALA A N 1
ATOM 1356 C CA . ALA A 1 182 ? -1.818 2.393 -10.474 1.00 97.12 182 ALA A CA 1
ATOM 1357 C C . ALA A 1 182 ? -0.795 1.295 -10.805 1.00 97.12 182 ALA A C 1
ATOM 1359 O O . ALA A 1 182 ? -0.399 1.099 -11.956 1.00 97.12 182 ALA A O 1
ATOM 1360 N N . GLY A 1 183 ? -0.269 0.627 -9.778 1.00 97.44 183 GLY A N 1
ATOM 1361 C CA . GLY A 1 183 ? 0.888 -0.236 -9.971 1.00 97.44 183 GLY A CA 1
ATOM 1362 C C . GLY A 1 183 ? 1.053 -1.326 -8.931 1.00 97.44 183 GLY A C 1
ATOM 1363 O O . GLY A 1 183 ? 0.650 -1.187 -7.776 1.00 97.44 183 GLY A O 1
ATOM 1364 N N . LEU A 1 184 ? 1.669 -2.426 -9.361 1.00 98.25 184 LEU A N 1
ATOM 1365 C CA . LEU A 1 184 ? 2.245 -3.427 -8.471 1.00 98.25 184 LEU A CA 1
ATOM 1366 C C . LEU A 1 184 ? 3.706 -3.087 -8.215 1.00 98.25 184 LEU A C 1
ATOM 1368 O O . LEU A 1 184 ? 4.487 -2.998 -9.156 1.00 98.25 184 LEU A O 1
ATOM 1372 N N . PHE A 1 185 ? 4.068 -2.982 -6.944 1.00 98.12 185 PHE A N 1
ATOM 1373 C CA . PHE A 1 185 ? 5.431 -2.770 -6.480 1.00 98.12 185 PHE A CA 1
ATOM 1374 C C . PHE A 1 185 ? 5.768 -3.838 -5.445 1.00 98.12 185 PHE A C 1
ATOM 1376 O O . PHE A 1 185 ? 4.914 -4.247 -4.663 1.00 98.12 185 PHE A O 1
ATOM 1383 N N . SER A 1 186 ? 6.999 -4.333 -5.427 1.00 94.62 186 SER A N 1
ATOM 1384 C CA . SER A 1 186 ? 7.439 -5.284 -4.406 1.00 94.62 186 SER A CA 1
ATOM 1385 C C . SER A 1 186 ? 8.928 -5.113 -4.169 1.00 94.62 186 SER A C 1
ATOM 1387 O O . SER A 1 186 ? 9.672 -4.934 -5.129 1.00 94.62 186 SER A O 1
ATOM 1389 N N . PHE A 1 187 ? 9.376 -5.140 -2.910 1.00 96.31 187 PHE A N 1
ATOM 1390 C CA . PHE A 1 187 ? 10.778 -4.885 -2.552 1.00 96.31 187 PHE A CA 1
ATOM 1391 C C . PHE A 1 187 ? 11.350 -3.645 -3.268 1.00 96.31 187 PHE A C 1
ATOM 1393 O O . PHE A 1 187 ? 12.510 -3.628 -3.674 1.00 96.31 187 PHE A O 1
ATOM 1400 N N . LEU A 1 188 ? 10.496 -2.648 -3.515 1.00 97.44 188 LEU A N 1
ATOM 1401 C CA . LEU A 1 188 ? 10.845 -1.467 -4.287 1.00 97.44 188 LEU A CA 1
ATOM 1402 C C . LEU A 1 188 ? 11.593 -0.496 -3.388 1.00 97.44 188 LEU A C 1
ATOM 1404 O O . LEU A 1 188 ? 11.122 -0.172 -2.299 1.00 97.44 188 LEU A O 1
ATOM 1408 N N . ASN A 1 189 ? 12.680 0.066 -3.900 1.00 97.00 189 ASN A N 1
ATOM 1409 C CA . ASN A 1 189 ? 13.227 1.307 -3.370 1.00 97.00 189 ASN A CA 1
ATOM 1410 C C . ASN A 1 189 ? 12.935 2.447 -4.353 1.00 97.00 189 ASN A C 1
ATOM 1412 O O . ASN A 1 189 ? 13.524 2.502 -5.435 1.00 97.00 189 ASN A O 1
ATOM 1416 N N . ALA A 1 190 ? 12.000 3.327 -3.994 1.00 97.62 190 ALA A N 1
ATOM 1417 C CA . ALA A 1 190 ? 11.657 4.483 -4.805 1.00 97.62 190 ALA A CA 1
ATOM 1418 C C . ALA A 1 190 ? 12.595 5.659 -4.489 1.00 97.62 190 ALA A C 1
ATOM 1420 O O . ALA A 1 190 ? 12.566 6.215 -3.385 1.00 97.62 190 ALA A O 1
ATOM 1421 N N . GLY A 1 191 ? 13.407 6.056 -5.470 1.00 96.62 191 GLY A N 1
ATOM 1422 C CA . GLY A 1 191 ? 14.222 7.268 -5.413 1.00 96.62 191 GLY A CA 1
ATOM 1423 C C . GLY A 1 191 ? 13.372 8.535 -5.272 1.00 96.62 191 GLY A C 1
ATOM 1424 O O . GLY A 1 191 ? 12.186 8.548 -5.608 1.00 96.62 191 GLY A O 1
ATOM 1425 N N . SER A 1 192 ? 13.970 9.622 -4.784 1.00 96.44 192 SER A N 1
ATOM 1426 C CA . SER A 1 192 ? 13.276 10.911 -4.643 1.00 96.44 192 SER A CA 1
ATOM 1427 C C . SER A 1 192 ? 12.682 11.382 -5.969 1.00 96.44 192 SER A C 1
ATOM 1429 O O . SER A 1 192 ? 13.346 11.283 -6.993 1.00 96.44 192 SER A O 1
ATOM 1431 N N . GLY A 1 193 ? 11.463 11.917 -5.966 1.00 96.31 193 GLY A N 1
ATOM 1432 C CA . GLY A 1 193 ? 10.845 12.432 -7.197 1.00 96.31 193 GLY A CA 1
ATOM 1433 C C . GLY A 1 193 ? 10.433 11.347 -8.198 1.00 96.31 193 GLY A C 1
ATOM 1434 O O . GLY A 1 193 ? 10.070 11.666 -9.326 1.00 96.31 193 GLY A O 1
ATOM 1435 N N . THR A 1 194 ? 10.453 10.072 -7.793 1.00 97.25 194 THR A N 1
ATOM 1436 C CA . THR A 1 194 ? 9.896 8.973 -8.590 1.00 97.25 194 THR A CA 1
ATOM 1437 C C . THR A 1 194 ? 8.429 9.247 -8.892 1.00 97.25 194 THR A C 1
ATOM 1439 O O . THR A 1 194 ? 7.654 9.513 -7.977 1.00 97.25 194 THR A O 1
ATOM 1442 N N . ASN A 1 195 ? 8.048 9.192 -10.164 1.00 96.94 195 ASN A N 1
ATOM 1443 C CA . ASN A 1 195 ? 6.713 9.574 -10.613 1.00 96.94 195 ASN A CA 1
ATOM 1444 C C . ASN A 1 195 ? 6.253 8.669 -11.764 1.00 96.94 195 ASN A C 1
ATOM 1446 O O . ASN A 1 195 ? 7.081 8.147 -12.512 1.00 96.94 195 ASN A O 1
ATOM 1450 N N . GLN A 1 196 ? 4.950 8.432 -11.887 1.00 96.38 196 GLN A N 1
ATOM 1451 C CA . GLN A 1 196 ? 4.356 7.677 -12.985 1.00 96.38 196 GLN A CA 1
ATOM 1452 C C . GLN A 1 196 ? 3.084 8.355 -13.480 1.00 96.38 196 GLN A C 1
ATOM 1454 O O . GLN A 1 196 ? 2.470 9.143 -12.769 1.00 96.38 196 GLN A O 1
ATOM 1459 N N . SER A 1 197 ? 2.680 8.036 -14.706 1.00 94.25 197 SER A N 1
ATOM 1460 C CA . SER A 1 197 ? 1.397 8.470 -15.261 1.00 94.25 197 SER A CA 1
ATOM 1461 C C . SER A 1 197 ? 0.665 7.292 -15.878 1.00 94.25 197 SER A C 1
ATOM 1463 O O . SER A 1 197 ? 1.248 6.550 -16.664 1.00 94.25 197 SER A O 1
ATOM 1465 N N . ASN A 1 198 ? -0.622 7.149 -15.578 1.00 93.38 198 ASN A N 1
ATOM 1466 C CA . ASN A 1 198 ? -1.528 6.203 -16.233 1.00 93.38 198 ASN A CA 1
ATOM 146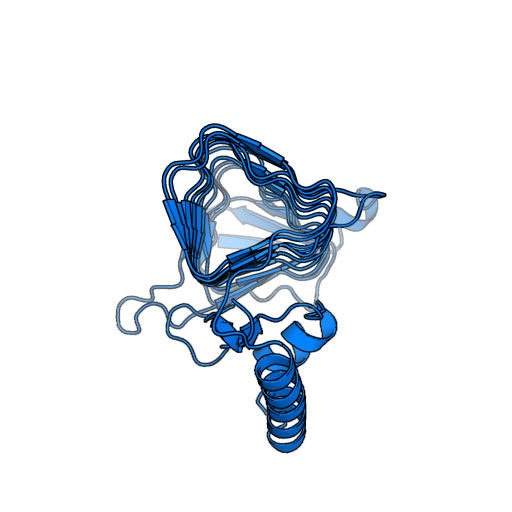7 C C . ASN A 1 198 ? -2.596 6.852 -17.114 1.00 93.38 198 ASN A C 1
ATOM 1469 O O . ASN A 1 198 ? -3.364 6.142 -17.771 1.00 93.38 198 ASN A O 1
ATOM 1473 N N . HIS A 1 199 ? -2.649 8.180 -17.151 1.00 88.44 199 HIS A N 1
ATOM 1474 C CA . HIS A 1 199 ? -3.584 8.910 -17.987 1.00 88.44 199 HIS A CA 1
ATOM 1475 C C . HIS A 1 199 ? -3.055 8.954 -19.423 1.00 88.44 199 HIS A C 1
ATOM 1477 O O . HIS A 1 199 ? -2.242 9.810 -19.771 1.00 88.44 199 HIS A O 1
ATOM 1483 N N . MET A 1 200 ? -3.545 8.064 -20.291 1.00 78.88 200 MET A N 1
ATOM 1484 C CA . MET A 1 200 ? -3.405 8.283 -21.734 1.00 78.88 200 MET A CA 1
ATOM 1485 C C . MET A 1 200 ? -4.566 9.143 -22.217 1.00 78.88 200 MET A C 1
ATOM 1487 O O . MET A 1 200 ? -5.721 8.834 -21.931 1.00 78.88 200 MET A O 1
ATOM 1491 N N . TYR A 1 201 ? -4.246 10.197 -22.970 1.00 70.50 201 TYR A N 1
ATOM 1492 C CA . TYR A 1 201 ? -5.116 11.323 -23.343 1.00 70.50 201 TYR A CA 1
ATOM 1493 C C . TYR A 1 201 ? -6.619 11.009 -23.504 1.00 70.50 201 TYR A C 1
ATOM 1495 O O . TYR A 1 201 ? -7.447 11.729 -22.959 1.00 70.50 201 TYR A O 1
ATOM 1503 N N . LYS A 1 202 ? -6.992 9.937 -24.222 1.00 77.50 202 LYS A N 1
ATOM 1504 C CA . LYS A 1 202 ? -8.403 9.591 -24.505 1.00 77.50 202 LYS A CA 1
ATOM 1505 C C . LYS A 1 202 ? -9.033 8.555 -23.569 1.00 77.50 202 LYS A C 1
ATOM 1507 O O . LYS A 1 202 ? -10.243 8.371 -23.624 1.00 77.50 202 LYS A O 1
ATOM 1512 N N . LEU A 1 203 ? -8.233 7.837 -22.787 1.00 77.19 203 LEU A N 1
ATOM 1513 C CA . LEU A 1 203 ? -8.654 6.618 -22.088 1.00 77.19 203 LEU A CA 1
ATOM 1514 C C . LEU A 1 203 ? -8.757 6.792 -20.567 1.00 77.19 203 LEU A C 1
ATOM 1516 O O . LEU A 1 203 ? -9.278 5.909 -19.896 1.00 77.19 203 LEU A O 1
ATOM 1520 N N . GLY A 1 204 ? -8.301 7.924 -20.023 1.00 86.50 204 GLY A N 1
ATOM 1521 C CA . GLY A 1 204 ? -8.332 8.175 -18.581 1.00 86.50 204 GLY A CA 1
ATOM 1522 C C . GLY A 1 204 ? -7.352 7.284 -17.797 1.00 86.50 204 GLY A C 1
ATOM 1523 O O . GLY A 1 204 ? -6.403 6.756 -18.388 1.00 86.50 204 GLY A O 1
ATOM 1524 N N . PRO A 1 205 ? -7.552 7.128 -16.476 1.00 89.19 205 PRO A N 1
ATOM 1525 C CA . PRO A 1 205 ? -6.612 6.468 -15.565 1.00 89.19 205 PRO A CA 1
ATOM 1526 C C . PRO A 1 205 ? -6.777 4.935 -15.542 1.00 89.19 205 PRO A C 1
ATOM 1528 O O . PRO A 1 205 ? -6.944 4.319 -14.494 1.00 89.19 205 PRO A O 1
ATOM 1531 N N . VAL A 1 206 ? -6.784 4.307 -16.722 1.00 91.62 206 VAL A N 1
ATOM 1532 C CA . VAL A 1 206 ? -7.060 2.861 -16.883 1.00 91.62 206 VAL A CA 1
ATOM 1533 C C . VAL A 1 206 ? -5.801 2.002 -17.008 1.00 91.62 206 VAL A C 1
ATOM 1535 O O . VAL A 1 206 ? -5.889 0.773 -17.002 1.00 91.62 206 VAL A O 1
ATOM 1538 N N . HIS A 1 207 ? -4.633 2.626 -17.171 1.00 93.75 207 HIS A N 1
ATOM 1539 C CA . HIS A 1 207 ? -3.368 1.918 -17.353 1.00 93.75 207 HIS A CA 1
ATOM 1540 C C . HIS A 1 207 ? -2.705 1.624 -16.015 1.00 93.75 207 HIS A C 1
ATOM 1542 O O . HIS A 1 207 ? -2.938 2.303 -15.019 1.00 93.75 207 HIS A O 1
ATOM 1548 N N . GLN A 1 208 ? -1.847 0.611 -16.008 1.00 95.69 208 GLN A N 1
ATOM 1549 C CA . GLN A 1 208 ? -1.179 0.173 -14.795 1.00 95.69 208 GLN A CA 1
ATOM 1550 C C . GLN A 1 208 ? 0.239 -0.313 -15.065 1.00 95.69 208 GLN A C 1
ATOM 1552 O O . GLN A 1 208 ? 0.519 -0.875 -16.128 1.00 95.69 208 GLN A O 1
ATOM 1557 N N . GLY A 1 209 ? 1.112 -0.128 -14.083 1.00 97.06 209 GLY A N 1
ATOM 1558 C CA . GLY A 1 209 ? 2.481 -0.623 -14.093 1.00 97.06 209 GLY A CA 1
ATOM 1559 C C . GLY A 1 209 ? 2.657 -1.920 -13.308 1.00 97.06 209 GLY A C 1
ATOM 1560 O O . GLY A 1 209 ? 1.921 -2.224 -12.366 1.00 97.06 209 GLY A O 1
ATOM 1561 N N . VAL A 1 210 ? 3.679 -2.687 -13.671 1.00 97.81 210 VAL A N 1
ATOM 1562 C CA . VAL A 1 210 ? 4.198 -3.778 -12.844 1.00 97.81 210 VAL A CA 1
ATOM 1563 C C . VAL A 1 210 ? 5.686 -3.555 -12.652 1.00 97.81 210 VAL A C 1
ATOM 1565 O O . VAL A 1 210 ? 6.457 -3.647 -13.598 1.00 97.81 210 VAL A O 1
ATOM 1568 N N . VAL A 1 211 ? 6.093 -3.280 -11.421 1.00 97.69 211 VAL A N 1
ATOM 1569 C CA . VAL A 1 211 ? 7.492 -3.178 -11.027 1.00 97.69 211 VAL A CA 1
ATOM 1570 C C . VAL A 1 211 ? 7.814 -4.370 -10.142 1.00 97.69 211 VAL A C 1
ATOM 1572 O O . VAL A 1 211 ? 7.420 -4.444 -8.975 1.00 97.69 211 VAL A O 1
ATOM 1575 N N . GLU A 1 212 ? 8.477 -5.355 -10.739 1.00 96.25 212 GLU A N 1
ATOM 1576 C CA . GLU A 1 212 ? 8.776 -6.611 -10.072 1.00 96.25 212 GLU A CA 1
ATOM 1577 C C . GLU A 1 212 ? 9.785 -6.437 -8.931 1.00 96.25 212 GLU A C 1
ATOM 1579 O O . GLU A 1 212 ? 10.460 -5.412 -8.783 1.00 96.25 212 GLU A O 1
ATOM 1584 N N . ARG A 1 213 ? 9.873 -7.486 -8.107 1.00 95.25 213 ARG A N 1
ATOM 1585 C CA . ARG A 1 213 ? 10.603 -7.477 -6.842 1.00 95.25 213 ARG A CA 1
ATOM 1586 C C . ARG A 1 213 ? 12.030 -6.941 -6.960 1.00 95.25 213 ARG A C 1
ATOM 1588 O O . ARG A 1 213 ? 12.762 -7.309 -7.876 1.00 95.25 213 ARG A O 1
ATOM 1595 N N . GLY A 1 214 ? 12.438 -6.136 -5.986 1.00 95.25 214 GLY A N 1
ATOM 1596 C CA . GLY A 1 214 ? 13.826 -5.712 -5.801 1.00 95.25 214 GLY A CA 1
ATOM 1597 C C . GLY A 1 214 ? 14.267 -4.618 -6.765 1.00 95.25 214 GLY A C 1
ATOM 1598 O O . GLY A 1 214 ? 15.445 -4.268 -6.796 1.00 95.25 214 GLY A O 1
ATOM 1599 N N . SER A 1 215 ? 13.343 -4.105 -7.577 1.00 95.81 215 SER A N 1
ATOM 1600 C CA . SER A 1 215 ? 13.618 -2.991 -8.471 1.00 95.81 215 SER A CA 1
ATOM 1601 C C . SER A 1 215 ? 13.868 -1.709 -7.682 1.00 95.81 215 SER A C 1
ATOM 1603 O O . SER A 1 215 ? 13.393 -1.525 -6.557 1.00 95.81 215 SER A O 1
ATOM 1605 N N . LYS A 1 216 ? 14.610 -0.796 -8.294 1.00 96.06 216 LYS A N 1
ATOM 1606 C CA . LYS A 1 216 ? 14.912 0.513 -7.724 1.00 96.06 216 LYS A CA 1
ATOM 1607 C C . LYS A 1 216 ? 14.691 1.580 -8.776 1.00 96.06 216 LYS A C 1
ATOM 1609 O O . LYS A 1 216 ? 15.022 1.375 -9.938 1.00 96.06 216 LYS A O 1
ATOM 1614 N N . THR A 1 217 ? 14.194 2.734 -8.373 1.00 97.38 217 THR A N 1
ATOM 1615 C CA . THR A 1 217 ? 14.219 3.925 -9.221 1.00 97.38 217 THR A CA 1
ATOM 1616 C C . THR A 1 217 ? 15.311 4.867 -8.726 1.00 97.38 217 THR A C 1
ATOM 1618 O O . THR A 1 217 ? 15.524 5.031 -7.521 1.00 97.38 217 THR A O 1
ATOM 1621 N N . ALA A 1 218 ? 16.048 5.472 -9.651 1.00 96.44 218 ALA A N 1
ATOM 1622 C CA . ALA A 1 218 ? 16.905 6.601 -9.329 1.00 96.44 218 ALA A CA 1
ATOM 1623 C C . ALA A 1 218 ? 16.056 7.852 -9.063 1.00 96.44 218 ALA A C 1
ATOM 1625 O O . ALA A 1 218 ? 14.849 7.877 -9.325 1.00 96.44 218 ALA A O 1
ATOM 1626 N N . SER A 1 219 ? 16.691 8.896 -8.537 1.00 96.00 219 SER A N 1
ATOM 1627 C CA . SER A 1 219 ? 16.033 10.187 -8.361 1.00 96.00 219 SER A CA 1
ATOM 1628 C C . SER A 1 219 ? 15.477 10.719 -9.686 1.00 96.00 219 SER A C 1
ATOM 1630 O O . SER A 1 219 ? 16.075 10.508 -10.739 1.00 96.00 219 SER A O 1
ATOM 1632 N N . ASP A 1 220 ? 14.319 11.371 -9.612 1.00 95.69 220 ASP A N 1
ATOM 1633 C CA . ASP A 1 220 ? 13.584 11.974 -10.730 1.00 95.69 220 ASP A CA 1
ATOM 1634 C C . ASP A 1 220 ? 13.219 10.999 -11.864 1.00 95.69 220 ASP A C 1
ATOM 1636 O O . ASP A 1 220 ? 12.983 11.401 -13.007 1.00 95.69 220 ASP A O 1
ATOM 1640 N N . SER A 1 221 ? 13.126 9.701 -11.547 1.00 96.75 221 SER A N 1
ATOM 1641 C CA . SER A 1 221 ? 12.685 8.697 -12.515 1.00 96.75 221 SER A CA 1
ATOM 1642 C C . SER A 1 221 ? 11.205 8.858 -12.848 1.00 96.75 221 SER A C 1
ATOM 1644 O O . SER A 1 221 ? 10.362 8.984 -11.956 1.00 96.75 221 SER A O 1
ATOM 1646 N N . TYR A 1 222 ? 10.878 8.767 -14.135 1.00 97.19 222 TYR A N 1
ATOM 1647 C CA . TYR A 1 222 ? 9.506 8.827 -14.630 1.00 97.19 222 TYR A CA 1
ATOM 1648 C C . TYR A 1 222 ? 9.175 7.607 -15.487 1.00 97.19 222 TYR A C 1
ATOM 1650 O O . TYR A 1 222 ? 9.993 7.195 -16.305 1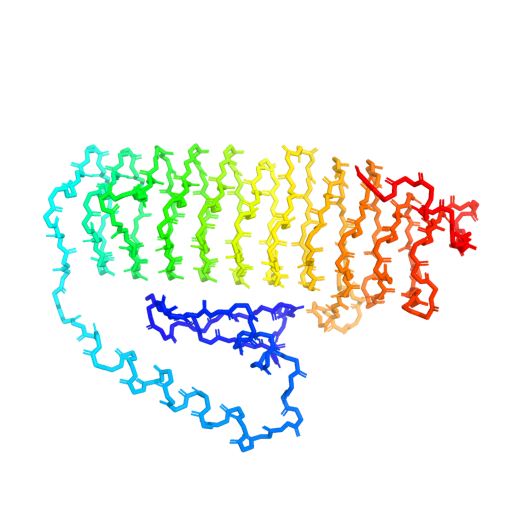.00 97.19 222 TYR A O 1
ATOM 1658 N N . MET A 1 223 ? 7.974 7.047 -15.331 1.00 96.81 223 MET A N 1
ATOM 1659 C CA . MET A 1 223 ? 7.490 5.935 -16.157 1.00 96.81 223 MET A CA 1
ATOM 1660 C C . MET A 1 223 ? 6.053 6.177 -16.627 1.00 96.81 223 MET A C 1
ATOM 1662 O O . MET A 1 223 ? 5.160 6.433 -15.818 1.00 96.81 223 MET A O 1
ATOM 1666 N N . LEU A 1 224 ? 5.816 6.055 -17.934 1.00 95.75 224 LEU A N 1
ATOM 1667 C CA . LEU A 1 224 ? 4.470 6.050 -18.503 1.00 95.75 224 LEU A CA 1
ATOM 1668 C C . LEU A 1 224 ? 3.881 4.632 -18.474 1.00 95.75 224 LEU A C 1
ATOM 1670 O O . LEU A 1 224 ? 4.422 3.701 -19.075 1.00 95.75 224 LEU A O 1
ATOM 1674 N N . TRP A 1 225 ? 2.743 4.468 -17.805 1.00 96.00 225 TRP A N 1
ATOM 1675 C CA . TRP A 1 225 ? 1.974 3.228 -17.823 1.00 96.00 225 TRP A CA 1
ATOM 1676 C C . TRP A 1 225 ? 1.216 3.055 -19.148 1.00 96.00 225 TRP A C 1
ATOM 1678 O O . TRP A 1 225 ? 0.816 4.050 -19.752 1.00 96.00 225 TRP A O 1
ATOM 1688 N N . PRO A 1 226 ? 0.989 1.807 -19.604 1.00 96.00 226 PRO A N 1
ATOM 1689 C CA . PRO A 1 226 ? 1.411 0.560 -18.971 1.00 96.00 226 PRO A CA 1
ATOM 1690 C C . PRO A 1 226 ? 2.898 0.276 -19.204 1.00 96.00 226 PRO A C 1
ATOM 1692 O O . PRO A 1 226 ? 3.432 0.552 -20.268 1.00 96.00 226 PRO A O 1
ATOM 1695 N N . ALA A 1 227 ? 3.579 -0.283 -18.214 1.00 96.19 227 ALA A N 1
ATOM 1696 C CA . ALA A 1 227 ? 4.950 -0.759 -18.376 1.00 96.19 227 ALA A CA 1
ATOM 1697 C C . ALA A 1 227 ? 5.214 -1.903 -17.400 1.00 96.19 227 ALA A C 1
ATOM 1699 O O . ALA A 1 227 ? 4.549 -2.017 -16.363 1.00 96.19 227 ALA A O 1
ATOM 1700 N N . LYS A 1 228 ? 6.193 -2.744 -17.728 1.00 97.50 228 LYS A N 1
ATOM 1701 C CA . LYS A 1 228 ? 6.626 -3.844 -16.876 1.00 97.50 228 LYS A CA 1
ATOM 1702 C C . LYS A 1 228 ? 8.136 -3.794 -16.682 1.00 97.50 228 LYS A C 1
ATOM 1704 O O . LYS A 1 228 ? 8.900 -3.956 -17.625 1.00 97.50 228 LYS A O 1
ATOM 1709 N N . VAL A 1 229 ? 8.555 -3.569 -15.445 1.00 97.69 229 VAL A N 1
ATOM 1710 C CA . VAL A 1 229 ? 9.959 -3.544 -15.036 1.00 97.69 229 VAL A CA 1
ATOM 1711 C C . VAL A 1 229 ? 10.303 -4.902 -14.432 1.00 97.69 229 VAL A C 1
ATOM 1713 O O . VAL A 1 229 ? 9.719 -5.293 -13.419 1.00 97.69 229 VAL A O 1
ATOM 1716 N N . GLY A 1 230 ? 11.224 -5.627 -15.071 1.00 96.69 230 GLY A N 1
ATOM 1717 C CA . GLY A 1 230 ? 11.690 -6.942 -14.631 1.00 96.69 230 GLY A CA 1
ATOM 1718 C C . GLY A 1 230 ? 12.418 -6.903 -13.288 1.00 96.69 230 GLY A C 1
ATOM 1719 O O . GLY A 1 230 ? 12.995 -5.882 -12.911 1.00 96.69 230 GLY A O 1
ATOM 1720 N N . ALA A 1 231 ? 12.407 -8.022 -12.564 1.00 96.44 231 ALA A N 1
ATOM 1721 C CA . ALA A 1 231 ? 12.944 -8.104 -11.207 1.00 96.44 231 ALA A CA 1
ATOM 1722 C C . ALA A 1 231 ? 14.380 -7.566 -11.075 1.00 96.44 231 ALA A C 1
ATOM 1724 O O . ALA A 1 231 ? 15.229 -7.786 -11.940 1.00 96.44 231 ALA A O 1
ATOM 1725 N N . PHE A 1 232 ? 14.657 -6.902 -9.951 1.00 96.44 232 PHE A N 1
ATOM 1726 C CA . PHE A 1 232 ? 15.955 -6.307 -9.627 1.00 96.44 232 PHE A CA 1
ATOM 1727 C C . PHE A 1 232 ? 16.484 -5.350 -10.703 1.00 96.44 232 PHE A C 1
ATOM 1729 O O . PHE A 1 232 ? 17.695 -5.227 -10.881 1.00 96.44 232 PHE A O 1
ATOM 1736 N N . THR A 1 233 ? 15.602 -4.673 -11.437 1.00 96.75 233 THR A N 1
ATOM 1737 C CA . THR A 1 233 ? 16.007 -3.681 -12.437 1.00 96.75 233 THR A CA 1
ATOM 1738 C C . THR A 1 233 ? 16.103 -2.298 -11.804 1.00 96.75 233 THR A C 1
ATOM 1740 O O . THR A 1 233 ? 15.257 -1.913 -10.993 1.00 96.75 233 THR A O 1
ATOM 1743 N N . VAL A 1 234 ? 17.133 -1.537 -12.173 1.00 97.06 234 VAL A N 1
ATOM 1744 C CA . VAL A 1 234 ? 17.248 -0.123 -11.795 1.00 97.06 234 VAL A CA 1
ATOM 1745 C C . VAL A 1 234 ? 16.731 0.738 -12.940 1.00 97.06 234 VAL A C 1
ATOM 1747 O O . VAL A 1 234 ? 17.224 0.620 -14.058 1.00 97.06 234 VAL A O 1
ATOM 1750 N N . VAL A 1 235 ? 15.752 1.594 -12.667 1.00 97.56 235 VAL A N 1
ATOM 1751 C CA . VAL A 1 235 ? 15.198 2.560 -13.626 1.00 97.56 235 VAL A CA 1
ATOM 1752 C C . VAL A 1 235 ? 15.847 3.919 -13.393 1.00 97.56 235 VAL A C 1
ATOM 1754 O O . VAL A 1 235 ? 15.913 4.381 -12.253 1.00 97.56 235 VAL A O 1
ATOM 1757 N N . MET A 1 236 ? 16.344 4.542 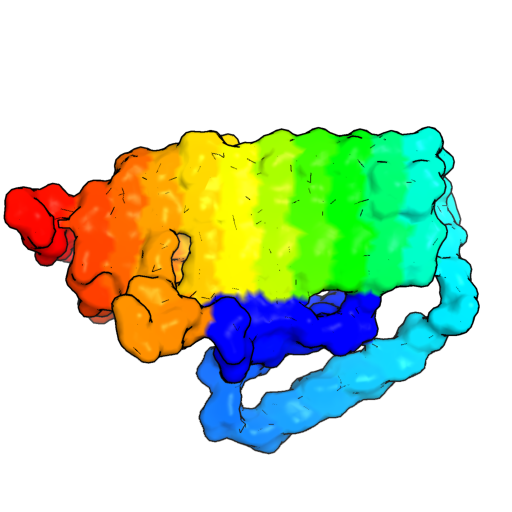-14.457 1.00 97.25 236 MET A N 1
ATOM 1758 C CA . MET A 1 236 ? 17.073 5.805 -14.428 1.00 97.25 236 MET A CA 1
ATOM 1759 C C . MET A 1 236 ? 16.577 6.728 -15.536 1.00 97.25 236 MET A C 1
ATOM 1761 O O . MET A 1 236 ? 16.709 6.413 -16.714 1.00 97.25 236 MET A O 1
ATOM 1765 N N . GLY A 1 237 ? 16.087 7.902 -15.144 1.00 97.00 237 GLY A N 1
ATOM 1766 C CA . GLY A 1 237 ? 15.600 8.913 -16.077 1.00 97.00 237 GLY A CA 1
ATOM 1767 C C . GLY A 1 237 ? 14.124 8.736 -16.433 1.00 97.00 237 GLY A C 1
ATOM 1768 O O . GLY A 1 237 ? 13.342 8.169 -15.664 1.00 97.00 237 GLY A O 1
ATOM 1769 N N . ARG A 1 238 ? 13.705 9.319 -17.559 1.00 96.94 238 ARG A N 1
ATOM 1770 C CA . ARG A 1 238 ? 12.284 9.532 -17.874 1.00 96.94 238 ARG A CA 1
ATOM 1771 C C . ARG A 1 238 ? 11.857 8.712 -19.087 1.00 96.94 238 ARG A C 1
ATOM 1773 O O . ARG A 1 238 ? 12.244 8.987 -20.211 1.00 96.94 238 ARG A O 1
ATOM 1780 N N . HIS A 1 239 ? 10.991 7.733 -18.860 1.00 96.81 239 HIS A N 1
ATOM 1781 C CA . HIS A 1 239 ? 10.545 6.784 -19.873 1.00 96.81 239 HIS A CA 1
ATOM 1782 C C . HIS A 1 239 ? 9.105 7.077 -20.303 1.00 96.81 239 HIS A C 1
ATOM 1784 O O . HIS A 1 239 ? 8.147 6.715 -19.619 1.00 96.81 239 HIS A O 1
ATOM 1790 N N . TYR A 1 240 ? 8.951 7.719 -21.463 1.00 93.75 240 TYR A N 1
ATOM 1791 C CA . TYR A 1 240 ? 7.645 8.045 -22.060 1.00 93.75 240 TYR A CA 1
ATOM 1792 C C . TYR A 1 240 ? 7.079 6.934 -22.951 1.00 93.75 240 TYR A C 1
ATOM 1794 O O . TYR A 1 240 ? 6.003 7.084 -23.524 1.00 93.75 240 TYR A O 1
ATOM 1802 N N . ARG A 1 241 ? 7.801 5.818 -23.086 1.00 90.88 241 ARG A N 1
ATOM 1803 C CA . ARG A 1 241 ? 7.364 4.641 -23.838 1.00 90.88 241 ARG A CA 1
ATOM 1804 C C . ARG A 1 241 ? 7.068 3.483 -22.897 1.00 90.88 241 ARG A C 1
ATOM 1806 O O . ARG A 1 241 ? 7.682 3.333 -21.842 1.00 90.88 241 ARG A O 1
ATOM 1813 N N . ASN A 1 242 ? 6.139 2.641 -23.325 1.00 92.38 242 ASN A N 1
ATOM 1814 C CA . ASN A 1 242 ? 5.636 1.503 -22.568 1.00 92.38 242 ASN A CA 1
ATOM 1815 C C . ASN A 1 242 ? 6.602 0.313 -22.662 1.00 92.38 242 ASN A C 1
ATOM 1817 O O . ASN A 1 242 ? 6.420 -0.586 -23.480 1.00 92.38 242 ASN A O 1
ATOM 1821 N N . SER A 1 243 ? 7.665 0.343 -21.857 1.00 91.62 243 SER A N 1
ATOM 1822 C CA . SER A 1 243 ? 8.697 -0.702 -21.852 1.00 91.62 243 SER A CA 1
ATOM 1823 C C . SER A 1 243 ? 8.219 -1.970 -21.132 1.00 91.62 243 SER A C 1
ATOM 1825 O O . SER A 1 243 ? 7.601 -1.881 -20.070 1.00 91.62 243 SER A O 1
ATOM 1827 N N . ASP A 1 244 ? 8.561 -3.144 -21.670 1.00 96.00 244 ASP A N 1
ATOM 1828 C CA . ASP A 1 244 ? 8.501 -4.428 -20.961 1.00 96.00 244 ASP A CA 1
ATOM 1829 C C . ASP A 1 244 ? 9.910 -5.023 -20.907 1.00 96.00 244 ASP A C 1
ATOM 1831 O O . ASP A 1 244 ? 10.487 -5.389 -21.929 1.00 96.00 244 ASP A O 1
ATOM 1835 N N . THR A 1 245 ? 10.484 -5.067 -19.708 1.00 95.38 245 THR A N 1
ATOM 1836 C CA . THR A 1 245 ? 11.833 -5.586 -19.458 1.00 95.38 245 THR A CA 1
ATOM 1837 C C . THR A 1 245 ? 11.807 -6.916 -18.709 1.00 95.38 245 THR A C 1
ATOM 1839 O O . THR A 1 245 ? 12.829 -7.349 -18.181 1.00 95.38 245 THR A O 1
ATOM 1842 N N . SER A 1 246 ? 10.651 -7.582 -18.626 1.00 93.44 246 SER A N 1
ATOM 1843 C CA . SER A 1 246 ? 10.483 -8.734 -17.735 1.00 93.44 246 SER A CA 1
ATOM 1844 C C . SER A 1 246 ? 11.276 -9.981 -18.118 1.00 93.44 246 SER A C 1
ATOM 1846 O O . SER A 1 246 ? 11.658 -10.740 -17.228 1.00 93.44 246 SER A O 1
ATOM 1848 N N . ASP A 1 247 ? 11.619 -10.146 -19.395 1.00 95.81 247 ASP A N 1
ATOM 1849 C CA . ASP A 1 247 ? 12.493 -11.234 -19.856 1.00 95.81 247 ASP A CA 1
ATOM 1850 C C . ASP A 1 247 ? 13.984 -10.980 -19.559 1.00 95.81 247 ASP A C 1
ATOM 1852 O O . ASP A 1 247 ? 14.819 -11.872 -19.706 1.00 95.81 247 ASP A O 1
ATOM 1856 N N . LEU A 1 248 ? 14.334 -9.765 -19.124 1.00 96.00 248 LEU A N 1
ATOM 1857 C CA . LEU A 1 248 ? 15.703 -9.323 -18.863 1.00 96.00 248 LEU A CA 1
ATOM 1858 C C . LEU A 1 248 ? 15.800 -8.717 -17.450 1.00 96.00 248 LEU A C 1
ATOM 1860 O O . LEU A 1 248 ? 15.941 -7.499 -17.302 1.00 96.00 248 LEU A O 1
ATOM 1864 N N . PRO A 1 249 ? 15.727 -9.537 -16.385 1.00 95.38 249 PRO A N 1
ATOM 1865 C CA . PRO A 1 249 ? 15.892 -9.066 -15.012 1.00 95.38 249 PRO A CA 1
ATOM 1866 C C . PRO A 1 249 ? 17.338 -8.626 -14.735 1.00 95.38 249 PRO A C 1
ATOM 1868 O O . PRO A 1 249 ? 18.252 -8.870 -15.526 1.00 95.38 249 PRO A O 1
ATOM 1871 N N . PHE A 1 250 ? 17.564 -8.012 -13.571 1.00 96.62 250 PHE A N 1
ATOM 1872 C CA . PHE A 1 250 ? 18.874 -7.499 -13.147 1.00 96.62 250 PHE A CA 1
ATOM 1873 C C . PHE A 1 250 ? 19.465 -6.462 -14.112 1.00 96.62 250 PHE A C 1
ATOM 1875 O O . PHE A 1 250 ? 20.686 -6.331 -14.237 1.00 96.62 250 PHE A O 1
ATOM 1882 N N . SER A 1 251 ? 18.604 -5.733 -14.814 1.00 96.69 251 SER A N 1
ATOM 1883 C CA . SER A 1 251 ? 19.001 -4.771 -15.837 1.00 96.69 251 SER A CA 1
ATOM 1884 C C . SER A 1 251 ? 19.110 -3.360 -15.283 1.00 96.69 251 SER A C 1
ATOM 1886 O O . SER A 1 251 ? 18.588 -3.047 -14.214 1.00 96.69 251 SER A O 1
ATOM 1888 N N . TYR A 1 252 ? 19.745 -2.482 -16.048 1.00 97.12 252 TYR A N 1
ATOM 1889 C CA . TYR A 1 252 ? 19.552 -1.041 -15.935 1.00 97.12 252 TYR A CA 1
ATOM 1890 C C . TYR A 1 252 ? 18.693 -0.571 -17.106 1.00 97.12 252 TYR A C 1
ATOM 1892 O O . TYR A 1 252 ? 19.050 -0.809 -18.256 1.00 97.12 252 TYR A O 1
ATOM 1900 N N . LEU A 1 253 ? 17.567 0.074 -16.815 1.00 97.25 253 LEU A N 1
ATOM 1901 C CA . LEU A 1 253 ? 16.755 0.790 -17.792 1.00 97.25 253 LEU A CA 1
ATOM 1902 C C . LEU A 1 253 ? 17.125 2.271 -17.688 1.00 97.25 253 LEU A C 1
ATOM 1904 O O . LEU A 1 253 ? 16.904 2.884 -16.648 1.00 97.25 253 LEU A O 1
ATOM 1908 N N . ILE A 1 254 ? 17.750 2.804 -18.731 1.00 97.31 254 ILE A N 1
ATOM 1909 C CA . ILE A 1 254 ? 18.382 4.124 -18.751 1.00 97.31 254 ILE A CA 1
ATOM 1910 C C . ILE A 1 254 ? 17.721 4.959 -19.838 1.00 97.31 254 ILE A C 1
ATOM 1912 O O . ILE A 1 254 ? 17.539 4.489 -20.958 1.00 97.31 254 ILE A O 1
ATOM 1916 N N . GLU A 1 255 ? 17.340 6.186 -19.513 1.00 96.62 255 GLU A N 1
ATOM 1917 C CA . GLU A 1 255 ? 16.988 7.183 -20.518 1.00 96.62 255 GLU A CA 1
ATOM 1918 C C . GLU A 1 255 ? 18.261 7.772 -21.135 1.00 96.62 255 GLU A C 1
ATOM 1920 O O . GLU A 1 255 ? 19.192 8.161 -20.424 1.00 96.62 255 GLU A O 1
ATOM 1925 N N . HIS A 1 256 ? 18.312 7.794 -22.464 1.00 95.00 256 HIS A N 1
ATOM 1926 C CA . HIS A 1 256 ? 19.379 8.427 -23.220 1.00 95.00 256 HIS A CA 1
ATOM 1927 C C . HIS A 1 256 ? 18.811 9.055 -24.491 1.00 95.00 256 HIS A C 1
ATOM 1929 O O . HIS A 1 256 ? 18.305 8.336 -25.348 1.00 95.00 256 HIS A O 1
ATOM 1935 N N . GLU A 1 257 ? 18.921 10.379 -24.609 1.00 92.69 257 GLU A N 1
ATOM 1936 C CA . GLU A 1 257 ? 18.418 11.145 -25.759 1.00 92.69 257 GLU A CA 1
ATOM 1937 C C . GLU A 1 257 ? 16.923 10.879 -26.030 1.00 92.69 257 GLU A C 1
ATOM 1939 O O . GLU A 1 257 ? 16.520 10.621 -27.162 1.00 92.69 257 GLU A O 1
ATOM 1944 N N . ASP A 1 258 ? 16.100 10.905 -24.972 1.00 89.44 258 ASP A N 1
ATOM 1945 C CA . ASP A 1 258 ? 14.653 10.620 -24.994 1.00 89.44 258 ASP A CA 1
ATOM 1946 C C . ASP A 1 258 ? 14.279 9.173 -25.389 1.00 89.44 258 ASP A C 1
ATOM 1948 O O . ASP A 1 258 ? 13.096 8.822 -25.501 1.00 89.44 258 ASP A O 1
ATOM 1952 N N . GLU A 1 259 ? 15.268 8.293 -25.545 1.00 93.31 259 GLU A N 1
ATOM 1953 C CA . GLU A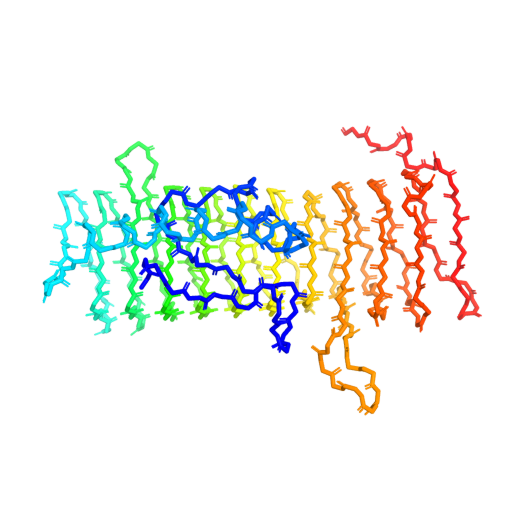 1 259 ? 15.086 6.870 -25.806 1.00 93.31 259 GLU A CA 1
ATOM 1954 C C . GLU A 1 259 ? 15.314 6.031 -24.547 1.00 93.31 259 GLU A C 1
ATOM 1956 O O . GLU A 1 259 ? 16.063 6.380 -23.636 1.00 93.31 259 GLU A O 1
ATOM 1961 N N . SER A 1 260 ? 14.642 4.881 -24.482 1.00 95.69 260 SER A N 1
ATOM 1962 C CA . SER A 1 260 ? 14.800 3.930 -23.378 1.00 95.69 260 SER A CA 1
ATOM 1963 C C . SER A 1 260 ? 15.794 2.841 -23.768 1.00 95.69 260 SER A C 1
ATOM 1965 O O . SER A 1 260 ? 15.505 2.007 -24.624 1.00 95.69 260 SER A O 1
ATOM 1967 N N . VAL A 1 261 ? 16.957 2.837 -23.123 1.00 96.19 261 VAL A N 1
ATOM 1968 C CA . VAL A 1 261 ? 18.047 1.889 -23.357 1.00 96.19 261 VAL A CA 1
ATOM 1969 C C . VAL A 1 261 ? 18.104 0.888 -22.211 1.00 96.19 261 VAL A C 1
ATOM 1971 O O . VAL A 1 261 ? 18.199 1.259 -21.043 1.00 96.19 261 VAL A O 1
ATOM 1974 N N . LEU A 1 262 ? 18.072 -0.402 -22.538 1.00 96.56 262 LEU A N 1
ATOM 1975 C CA . LEU A 1 262 ? 18.193 -1.474 -21.556 1.00 96.56 262 LEU A CA 1
ATOM 1976 C C . LEU A 1 262 ? 19.601 -2.070 -21.593 1.00 96.56 262 LEU A C 1
ATOM 1978 O O . LEU A 1 262 ? 20.054 -2.541 -22.634 1.00 96.56 262 LEU A O 1
ATOM 1982 N N . VAL A 1 263 ? 20.271 -2.103 -20.443 1.00 96.50 263 VAL A N 1
ATOM 1983 C CA . VAL A 1 263 ? 21.571 -2.758 -20.271 1.00 96.50 263 VAL A CA 1
ATOM 1984 C C . VAL A 1 263 ? 21.384 -3.989 -19.378 1.00 96.50 263 VAL A C 1
ATOM 1986 O O . VAL A 1 263 ? 21.244 -3.845 -18.157 1.00 96.50 263 VAL A O 1
ATOM 1989 N N . PRO A 1 264 ? 21.334 -5.203 -19.955 1.00 95.81 264 PRO A N 1
ATOM 1990 C CA . PRO A 1 264 ? 20.965 -6.401 -19.214 1.00 95.81 264 PRO A CA 1
ATOM 1991 C C . PRO A 1 264 ? 22.066 -6.912 -18.282 1.00 95.81 264 PRO A C 1
ATOM 1993 O O . PRO A 1 264 ? 23.256 -6.813 -18.577 1.00 95.81 264 PRO A O 1
ATOM 1996 N N . GLY A 1 265 ? 21.658 -7.491 -17.148 1.00 92.94 265 GLY A N 1
ATOM 1997 C CA . GLY A 1 265 ? 22.536 -8.219 -16.223 1.00 92.94 265 GLY A CA 1
ATOM 1998 C C . GLY A 1 265 ? 23.519 -7.371 -15.405 1.00 92.94 265 GLY A C 1
ATOM 1999 O O . GLY A 1 265 ? 24.295 -7.929 -14.629 1.00 92.94 265 GLY A O 1
ATOM 2000 N N . VAL A 1 266 ? 23.505 -6.041 -15.533 1.00 92.69 266 VAL A N 1
ATOM 2001 C CA . VAL A 1 266 ? 24.429 -5.149 -14.809 1.00 92.69 266 VAL A CA 1
ATOM 2002 C C . VAL A 1 266 ? 24.235 -5.246 -13.297 1.00 92.69 266 VAL A C 1
ATOM 2004 O O . VAL A 1 266 ? 25.214 -5.299 -12.548 1.00 92.69 266 VAL A O 1
ATOM 2007 N N . ASN A 1 267 ? 22.984 -5.335 -12.844 1.00 91.56 267 ASN A N 1
ATOM 2008 C CA . ASN A 1 267 ? 22.664 -5.317 -11.423 1.00 91.56 267 ASN A CA 1
ATOM 2009 C C . ASN A 1 267 ? 23.003 -6.641 -10.714 1.00 91.56 267 ASN A C 1
ATOM 2011 O O . ASN A 1 267 ? 23.005 -6.687 -9.490 1.00 91.56 267 ASN A O 1
ATOM 2015 N N . LEU A 1 268 ? 23.375 -7.709 -11.438 1.00 90.06 268 LEU A N 1
ATOM 2016 C CA . LEU A 1 268 ? 23.851 -8.963 -10.826 1.00 90.06 268 LEU A CA 1
ATOM 2017 C C . LEU A 1 268 ? 25.053 -8.748 -9.893 1.00 90.06 268 LEU A C 1
ATOM 2019 O O . LEU A 1 268 ? 25.282 -9.549 -8.994 1.00 90.06 268 LEU A O 1
ATOM 2023 N N . ARG A 1 269 ? 25.827 -7.676 -10.105 1.00 83.88 269 ARG A N 1
ATOM 2024 C CA . ARG A 1 269 ? 27.020 -7.351 -9.308 1.00 83.88 269 ARG A CA 1
ATOM 2025 C C . ARG A 1 269 ? 26.710 -6.616 -8.003 1.00 83.88 269 ARG A C 1
ATOM 2027 O O . ARG A 1 269 ? 27.585 -6.535 -7.149 1.00 83.88 269 ARG A O 1
ATOM 2034 N N . SER A 1 270 ? 25.514 -6.049 -7.879 1.00 74.81 270 SER A N 1
ATOM 2035 C CA . SER A 1 270 ? 25.122 -5.135 -6.798 1.00 74.81 270 SER A CA 1
ATOM 2036 C C . SER A 1 270 ? 23.870 -5.571 -6.042 1.00 74.81 270 SER A C 1
ATOM 2038 O O . SER A 1 270 ? 23.504 -4.912 -5.074 1.00 74.81 270 SER A O 1
ATOM 2040 N N . VAL A 1 271 ? 23.217 -6.667 -6.444 1.00 68.44 271 VAL A N 1
ATOM 2041 C CA . VAL A 1 271 ? 22.163 -7.299 -5.639 1.00 68.44 271 VAL A CA 1
ATOM 2042 C C . VAL A 1 271 ? 22.822 -8.058 -4.482 1.00 68.44 271 VAL A C 1
ATOM 2044 O O . VAL A 1 271 ? 23.340 -9.159 -4.662 1.00 68.44 271 VAL A O 1
ATOM 2047 N N . GLY A 1 272 ? 22.820 -7.427 -3.309 1.00 52.47 272 GLY A N 1
ATOM 2048 C CA . GLY A 1 272 ? 23.385 -7.870 -2.031 1.00 52.47 272 GLY A CA 1
ATOM 2049 C C . GLY A 1 272 ? 23.207 -6.780 -0.981 1.00 52.47 272 GLY A C 1
ATOM 2050 O O . GLY A 1 272 ? 23.963 -6.815 0.012 1.00 52.47 272 GLY A O 1
#

Organism: NCBI:txid412755

InterPro domains:
  IPR011004 Trimeric LpxA-like superfamily [SSF51161] (64-137)
  IPR032533 Domain of unknown function DUF4954 [PF16314] (1-272)